Protein AF-A0A521GMJ2-F1 (afdb_monomer_lite)

Structure (mmCIF, N/CA/C/O backbone):
data_AF-A0A521GMJ2-F1
#
_entry.id   AF-A0A521GMJ2-F1
#
loop_
_atom_site.group_PDB
_atom_site.id
_atom_site.type_symbol
_atom_site.label_atom_id
_atom_site.label_alt_id
_atom_site.label_comp_id
_atom_site.label_asym_id
_atom_site.label_entity_id
_atom_site.label_seq_id
_atom_site.pdbx_PDB_ins_code
_atom_site.Cartn_x
_atom_site.Cartn_y
_atom_site.Cartn_z
_atom_site.occupancy
_atom_site.B_iso_or_equiv
_atom_site.auth_seq_id
_atom_site.auth_comp_id
_atom_site.auth_asym_id
_atom_site.auth_atom_id
_atom_site.pdbx_PDB_model_num
ATOM 1 N N . MET A 1 1 ? -30.890 10.051 53.754 1.00 34.47 1 MET A N 1
ATOM 2 C CA . MET A 1 1 ? -29.888 8.984 53.944 1.00 34.47 1 MET A CA 1
ATOM 3 C C . MET A 1 1 ? -29.858 8.169 52.664 1.00 34.47 1 MET A C 1
ATOM 5 O O . MET A 1 1 ? -30.825 7.472 52.395 1.00 34.47 1 MET A O 1
ATOM 9 N N . ASN A 1 2 ? -28.827 8.351 51.834 1.00 41.34 2 ASN A N 1
ATOM 10 C CA . ASN A 1 2 ? -28.623 7.535 50.637 1.00 41.34 2 ASN A CA 1
ATOM 11 C C . ASN A 1 2 ? -28.133 6.165 51.095 1.00 41.34 2 ASN A C 1
ATOM 13 O O . ASN A 1 2 ? -26.964 6.002 51.430 1.00 41.34 2 ASN A O 1
ATOM 17 N N . THR A 1 3 ? -29.034 5.195 51.165 1.00 43.91 3 THR A N 1
ATOM 18 C CA . THR A 1 3 ? -28.644 3.788 51.168 1.00 43.91 3 THR A CA 1
ATOM 19 C C . THR A 1 3 ? -28.136 3.483 49.762 1.00 43.91 3 THR A C 1
ATOM 21 O O . THR A 1 3 ? -28.937 3.208 48.870 1.00 43.91 3 THR A O 1
ATOM 24 N N . GLU A 1 4 ? -26.828 3.637 49.534 1.00 55.97 4 GLU A N 1
ATOM 25 C CA . GLU A 1 4 ? -26.181 3.103 48.332 1.00 55.97 4 GLU A CA 1
ATOM 26 C C . GLU A 1 4 ? -26.528 1.615 48.254 1.00 55.97 4 GLU A C 1
ATOM 28 O O . GLU A 1 4 ? -26.214 0.869 49.178 1.00 55.97 4 GLU A O 1
ATOM 33 N N . ASN A 1 5 ? -27.226 1.197 47.196 1.00 69.75 5 ASN A N 1
ATOM 34 C CA . ASN A 1 5 ? -27.486 -0.210 46.931 1.00 69.75 5 ASN A CA 1
ATOM 35 C C . ASN A 1 5 ? -26.149 -0.861 46.520 1.00 69.75 5 ASN A C 1
ATOM 37 O O . ASN A 1 5 ? -25.652 -0.549 45.432 1.00 69.75 5 ASN A O 1
ATOM 41 N N . PRO A 1 6 ? -25.537 -1.719 47.359 1.00 74.75 6 PRO A N 1
ATOM 42 C CA . PRO A 1 6 ? -24.214 -2.268 47.074 1.00 74.75 6 PRO A CA 1
ATOM 43 C C . PRO A 1 6 ? -24.215 -3.112 45.794 1.00 74.75 6 PRO A C 1
ATOM 45 O O . PRO A 1 6 ? -23.272 -3.035 45.014 1.00 74.75 6 PRO A O 1
ATOM 48 N N . GLU A 1 7 ? -25.323 -3.798 45.502 1.00 76.25 7 GLU A N 1
ATOM 49 C CA . GLU A 1 7 ? -25.488 -4.574 44.270 1.00 76.25 7 GLU A CA 1
ATOM 50 C C . GLU A 1 7 ? -25.476 -3.679 43.018 1.00 76.25 7 GLU A C 1
ATOM 52 O O . GLU A 1 7 ? -24.878 -4.019 41.998 1.00 76.25 7 GLU A O 1
ATOM 57 N N . ALA A 1 8 ? -26.091 -2.494 43.089 1.00 71.44 8 ALA A N 1
ATOM 58 C CA . ALA A 1 8 ? -26.080 -1.543 41.980 1.00 71.44 8 ALA A CA 1
ATOM 59 C C . ALA A 1 8 ? -24.683 -0.946 41.755 1.00 71.44 8 ALA A C 1
ATOM 61 O O . ALA A 1 8 ? -24.266 -0.755 40.612 1.00 71.44 8 ALA A O 1
ATOM 62 N N . LYS A 1 9 ? -23.942 -0.688 42.838 1.00 75.06 9 LYS A N 1
ATOM 63 C CA . LYS A 1 9 ? -22.562 -0.193 42.781 1.00 75.06 9 LYS A CA 1
ATOM 64 C C . LYS A 1 9 ? -21.631 -1.203 42.110 1.00 75.06 9 LYS A C 1
ATOM 66 O O . LYS A 1 9 ? -20.841 -0.817 41.250 1.00 75.06 9 LYS A O 1
ATOM 71 N N . ASP A 1 10 ? -21.777 -2.483 42.438 1.00 82.38 10 ASP A N 1
ATOM 72 C CA . ASP A 1 10 ? -21.008 -3.561 41.815 1.00 82.38 10 ASP A CA 1
ATOM 73 C C . ASP A 1 10 ? -21.330 -3.689 40.321 1.00 82.38 10 ASP A C 1
ATOM 75 O O . ASP A 1 10 ? -20.413 -3.697 39.500 1.00 82.38 10 ASP A O 1
ATOM 79 N N . LYS A 1 11 ? -22.615 -3.659 39.937 1.00 77.56 11 LYS A N 1
ATOM 80 C CA . LYS A 1 11 ? -23.034 -3.685 38.520 1.00 77.56 11 LYS A CA 1
ATOM 81 C C . LYS A 1 11 ? -22.478 -2.510 37.717 1.00 77.56 11 LYS A C 1
ATOM 83 O O . LYS A 1 11 ? -22.046 -2.691 36.580 1.00 77.56 11 LYS A O 1
ATOM 88 N N . ILE A 1 12 ? -22.459 -1.310 38.297 1.00 75.31 12 ILE A N 1
ATOM 89 C CA . ILE A 1 12 ? -21.904 -0.116 37.647 1.00 75.31 12 ILE A CA 1
ATOM 90 C C . ILE A 1 12 ? -20.387 -0.250 37.474 1.00 75.31 12 ILE A C 1
ATOM 92 O O . ILE A 1 12 ? -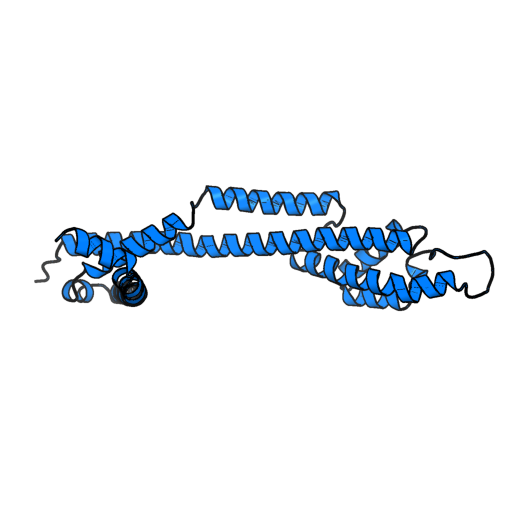19.874 0.035 36.393 1.00 75.31 12 ILE A O 1
ATOM 96 N N . ASN A 1 13 ? -19.671 -0.731 38.494 1.00 80.50 13 ASN A N 1
ATOM 97 C CA . ASN A 1 13 ? -18.232 -0.976 38.397 1.00 80.50 13 ASN A CA 1
ATOM 98 C C . ASN A 1 13 ? -17.909 -2.026 37.323 1.00 80.50 13 ASN A C 1
ATOM 100 O O . ASN A 1 13 ? -17.019 -1.801 36.501 1.00 80.50 13 ASN A O 1
ATOM 104 N N . SER A 1 14 ? -18.661 -3.129 37.276 1.00 82.31 14 SER A N 1
ATOM 105 C CA . SER A 1 14 ? -18.529 -4.145 36.227 1.00 82.31 14 SER A CA 1
ATOM 106 C C . SER A 1 14 ? -18.801 -3.567 34.838 1.00 82.31 14 SER A C 1
ATOM 108 O O . SER A 1 14 ? -18.044 -3.825 33.906 1.00 82.31 14 SER A O 1
ATOM 110 N N . LEU A 1 15 ? -19.829 -2.729 34.687 1.00 77.81 15 LEU A N 1
ATOM 111 C CA . LEU A 1 15 ? -20.156 -2.101 33.408 1.00 77.81 15 LEU A CA 1
ATOM 112 C C . LEU A 1 15 ? -19.059 -1.137 32.929 1.00 77.81 15 LEU A C 1
ATOM 114 O O . LEU A 1 15 ? -18.728 -1.133 31.744 1.00 77.81 15 LEU A O 1
ATOM 118 N N . LEU A 1 16 ? -18.459 -0.358 33.833 1.00 77.88 16 LEU A N 1
ATOM 119 C CA . LEU A 1 16 ? -17.326 0.514 33.505 1.00 7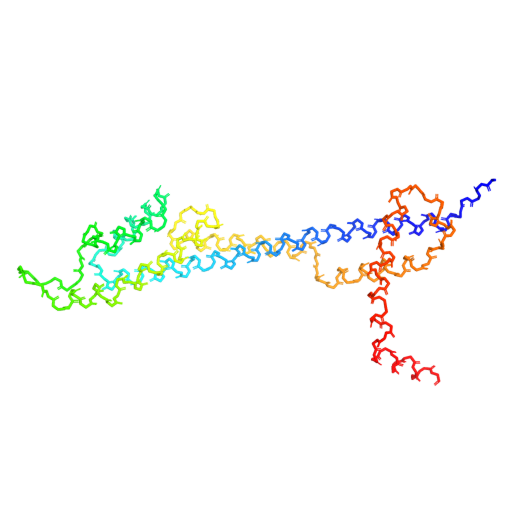7.88 16 LEU A CA 1
ATOM 120 C C . LEU A 1 16 ? -16.080 -0.290 33.101 1.00 77.88 16 LEU A C 1
ATOM 122 O O . LEU A 1 16 ? -15.400 0.088 32.149 1.00 77.88 16 LEU A O 1
ATOM 126 N N . GLN A 1 17 ? -15.803 -1.414 33.770 1.00 83.56 17 GLN A N 1
ATOM 127 C CA . GLN A 1 17 ? -14.692 -2.303 33.408 1.00 83.56 17 GLN A CA 1
ATOM 128 C C . GLN A 1 17 ? -14.883 -2.936 32.027 1.00 83.56 17 GLN A C 1
ATOM 130 O O . GLN A 1 17 ? -13.970 -2.890 31.204 1.00 83.56 17 GLN A O 1
ATOM 135 N N . LEU A 1 18 ? -16.071 -3.478 31.745 1.00 80.75 18 LEU A N 1
ATOM 136 C CA . LEU A 1 18 ? -16.390 -4.041 30.430 1.00 80.75 18 LEU A CA 1
ATOM 137 C C . LEU A 1 18 ? -16.316 -2.974 29.334 1.00 80.75 18 LEU A C 1
ATOM 139 O O . LEU A 1 18 ? -15.853 -3.244 28.227 1.00 80.75 18 LEU A O 1
ATOM 143 N N . PHE A 1 19 ? -16.748 -1.748 29.637 1.00 75.25 19 PHE A N 1
ATOM 144 C CA . PHE A 1 19 ? -16.645 -0.641 28.699 1.00 75.25 19 PHE A CA 1
ATOM 145 C C . PHE A 1 19 ? -15.190 -0.277 28.385 1.00 75.25 19 PHE A C 1
ATOM 147 O O . PHE A 1 19 ? -14.863 -0.135 27.209 1.00 75.25 19 PHE A O 1
ATOM 154 N N . ALA A 1 20 ? -14.318 -0.199 29.393 1.00 78.12 20 ALA A N 1
ATOM 155 C CA . ALA A 1 20 ? -12.888 0.033 29.185 1.00 78.12 20 ALA A CA 1
ATOM 156 C C . ALA A 1 20 ? -12.261 -1.064 28.303 1.00 78.12 20 ALA A C 1
ATOM 158 O O . ALA A 1 20 ? -11.621 -0.758 27.300 1.00 78.12 20 ALA A O 1
ATOM 159 N N . GLN A 1 21 ? -12.555 -2.339 28.588 1.00 79.62 21 GLN A N 1
ATOM 160 C CA . GLN A 1 21 ? -12.106 -3.468 27.760 1.00 79.62 21 GLN A CA 1
ATOM 161 C C . GLN A 1 21 ? -12.602 -3.365 26.309 1.00 79.62 21 GLN A C 1
ATOM 163 O O . GLN A 1 21 ? -11.878 -3.671 25.361 1.00 79.62 21 GLN A O 1
ATOM 168 N N . LEU A 1 22 ? -13.842 -2.912 26.109 1.00 78.31 22 LEU A N 1
ATOM 169 C CA . LEU A 1 22 ? -14.393 -2.710 24.776 1.00 78.31 22 LEU A CA 1
ATOM 170 C C . LEU A 1 22 ? -13.733 -1.534 24.038 1.00 78.31 22 LEU A C 1
ATOM 172 O O . LEU A 1 22 ? -13.549 -1.606 22.819 1.00 78.31 22 LEU A O 1
ATOM 176 N N . GLU A 1 23 ? -13.420 -0.436 24.728 1.00 77.44 23 GLU A N 1
ATOM 177 C CA . GLU A 1 23 ? -12.686 0.689 24.142 1.00 77.44 23 GLU A CA 1
ATOM 178 C C . GLU A 1 23 ? -11.282 0.275 23.709 1.00 77.44 23 GLU A C 1
ATOM 180 O O . GLU A 1 23 ? -10.891 0.596 22.582 1.00 77.44 23 GLU A O 1
ATOM 185 N N . ASP A 1 24 ? -10.588 -0.518 24.525 1.00 79.44 24 ASP A N 1
ATOM 186 C CA . ASP A 1 24 ? -9.288 -1.094 24.183 1.00 79.44 24 ASP A CA 1
ATOM 187 C C . ASP A 1 24 ? -9.385 -1.953 22.914 1.00 79.44 24 ASP A C 1
ATOM 189 O O . ASP A 1 24 ? -8.652 -1.723 21.948 1.00 79.44 24 ASP A O 1
ATOM 193 N N . LEU A 1 25 ? -10.374 -2.854 22.833 1.00 73.81 25 LEU A N 1
ATOM 194 C CA . LEU A 1 25 ? -10.619 -3.663 21.631 1.00 73.81 25 LEU A CA 1
ATOM 195 C C . LEU A 1 25 ? -10.995 -2.827 20.398 1.00 73.81 25 LEU A C 1
ATOM 197 O O . LEU A 1 25 ? -10.657 -3.190 19.269 1.00 73.81 25 LEU A O 1
ATOM 201 N N . ARG A 1 26 ? -11.703 -1.704 20.569 1.00 75.56 26 ARG A N 1
ATOM 202 C CA . ARG A 1 26 ? -12.043 -0.794 19.460 1.00 75.56 26 ARG A CA 1
ATOM 203 C C . ARG A 1 26 ? -10.838 -0.010 18.969 1.00 75.56 26 ARG A C 1
ATOM 205 O O . ARG A 1 26 ? -10.682 0.147 17.758 1.00 75.56 26 ARG A O 1
ATOM 212 N N . SER A 1 27 ? -10.029 0.507 19.888 1.00 76.75 27 SER A N 1
ATOM 213 C CA . SER A 1 27 ? -8.769 1.178 19.571 1.00 76.75 27 SER A CA 1
ATOM 214 C C . SER A 1 27 ? -7.865 0.229 18.790 1.00 76.75 27 SER A C 1
ATOM 216 O O . SER A 1 27 ? -7.393 0.551 17.701 1.00 76.75 27 SER A O 1
ATOM 218 N N . TYR A 1 28 ? -7.764 -1.002 19.277 1.00 77.31 28 TYR A N 1
ATOM 219 C CA . TYR A 1 28 ? -7.036 -2.077 18.636 1.00 77.31 28 TYR A CA 1
ATOM 220 C C . TYR A 1 28 ? -7.572 -2.436 17.236 1.00 77.31 28 TYR A C 1
ATOM 222 O O . TYR A 1 28 ? -6.796 -2.551 16.287 1.00 77.31 28 TYR A O 1
ATOM 230 N N . GLY A 1 29 ? -8.895 -2.525 17.056 1.00 77.56 29 GLY A N 1
ATOM 231 C CA . GLY A 1 29 ? -9.501 -2.749 15.739 1.00 77.56 29 GLY A CA 1
ATOM 232 C C . GLY A 1 29 ? -9.073 -1.706 14.697 1.00 77.56 29 GLY A C 1
ATOM 233 O O . GLY A 1 29 ? -8.746 -2.062 13.568 1.00 77.56 29 GLY A O 1
ATOM 234 N N . LYS A 1 30 ? -8.964 -0.429 15.090 1.00 81.50 30 LYS A N 1
ATOM 235 C CA . LYS A 1 30 ? -8.441 0.627 14.204 1.00 81.50 30 LYS A CA 1
ATOM 236 C C . LYS A 1 30 ? -6.971 0.409 13.845 1.00 81.50 30 LYS A C 1
ATOM 238 O O . LYS A 1 30 ? -6.575 0.677 12.709 1.00 81.50 30 LYS A O 1
ATOM 243 N N . THR A 1 31 ? -6.163 -0.068 14.790 1.00 82.81 31 THR A N 1
ATOM 244 C CA . THR A 1 31 ? -4.758 -0.420 14.542 1.00 82.81 31 THR A CA 1
ATOM 245 C C . THR A 1 31 ? -4.653 -1.547 13.518 1.00 82.81 31 THR A C 1
ATOM 247 O O . THR A 1 31 ? -3.893 -1.418 12.559 1.00 82.81 31 THR A O 1
ATOM 250 N N . LEU A 1 32 ? -5.458 -2.605 13.653 1.00 83.62 32 LEU A N 1
ATOM 251 C CA . LEU A 1 32 ? -5.515 -3.692 12.673 1.00 83.62 32 LEU A CA 1
ATOM 252 C C . LEU A 1 32 ? -5.929 -3.212 11.285 1.00 83.62 32 LEU A C 1
ATOM 254 O O . LEU A 1 32 ? -5.276 -3.556 10.301 1.00 83.62 32 LEU A O 1
ATOM 258 N N . ASP A 1 33 ? -6.980 -2.400 11.192 1.00 85.06 33 ASP A N 1
ATOM 259 C CA . ASP A 1 33 ? -7.441 -1.862 9.910 1.00 85.06 33 ASP A CA 1
ATOM 260 C C . ASP A 1 33 ? -6.356 -0.998 9.249 1.00 85.06 33 ASP A C 1
ATOM 262 O O . ASP A 1 33 ? -6.135 -1.076 8.038 1.00 85.06 33 ASP A O 1
ATOM 266 N N . THR A 1 34 ? -5.609 -0.236 10.053 1.00 86.88 34 THR A N 1
ATOM 267 C CA . THR A 1 34 ? -4.458 0.547 9.584 1.00 86.88 34 THR A CA 1
ATOM 268 C C . THR A 1 34 ? -3.337 -0.359 9.069 1.00 86.88 34 THR A C 1
ATOM 270 O O . THR A 1 34 ? -2.815 -0.125 7.980 1.00 86.88 34 THR A O 1
ATOM 273 N N . LEU A 1 35 ? -2.984 -1.419 9.806 1.00 86.44 35 LEU A N 1
ATOM 274 C CA . LEU A 1 35 ? -1.956 -2.382 9.395 1.00 86.44 35 LEU A CA 1
ATOM 275 C C . LEU A 1 35 ? -2.347 -3.137 8.120 1.00 86.44 35 LEU A C 1
ATOM 277 O O . LEU A 1 35 ? -1.507 -3.309 7.239 1.00 86.44 35 LEU A O 1
ATOM 281 N N . ARG A 1 36 ? -3.616 -3.537 7.984 1.00 88.00 36 ARG A N 1
ATOM 282 C CA . ARG A 1 36 ? -4.151 -4.177 6.770 1.00 88.00 36 ARG A CA 1
ATOM 283 C C . ARG A 1 36 ? -4.096 -3.236 5.574 1.00 88.00 36 ARG A C 1
ATOM 285 O O . ARG A 1 36 ? -3.579 -3.612 4.528 1.00 88.00 36 ARG A O 1
ATOM 292 N N . SER A 1 37 ? -4.530 -1.990 5.757 1.00 89.81 37 SER A N 1
ATOM 293 C CA . SER A 1 37 ? -4.425 -0.952 4.727 1.00 89.81 37 SER A CA 1
ATOM 294 C C . SER A 1 37 ? -2.968 -0.728 4.294 1.00 89.81 37 SER A C 1
ATOM 296 O O . SER A 1 37 ? -2.656 -0.710 3.102 1.00 89.81 37 SER A O 1
ATOM 298 N N . HIS A 1 38 ? -2.039 -0.644 5.252 1.00 89.25 38 HIS A N 1
ATOM 299 C CA . HIS A 1 38 ? -0.606 -0.541 4.968 1.00 89.25 38 HIS A CA 1
ATOM 300 C C . HIS A 1 38 ? -0.052 -1.767 4.235 1.00 89.25 38 HIS A C 1
ATOM 302 O O . HIS A 1 38 ? 0.766 -1.609 3.325 1.00 89.25 38 HIS A O 1
ATOM 308 N N . LEU A 1 39 ? -0.481 -2.977 4.602 1.00 91.06 39 LEU A N 1
ATOM 309 C CA . LEU A 1 39 ? -0.081 -4.213 3.932 1.00 91.06 39 LEU A CA 1
ATOM 310 C C . LEU A 1 39 ? -0.532 -4.215 2.468 1.00 91.06 39 LEU A C 1
ATOM 312 O O . LEU A 1 39 ? 0.277 -4.500 1.584 1.00 91.06 39 LEU A O 1
ATOM 316 N N . ASP A 1 40 ? -1.784 -3.844 2.205 1.00 91.75 40 ASP A N 1
ATOM 317 C CA . ASP A 1 40 ? -2.336 -3.783 0.851 1.00 91.75 40 ASP A CA 1
ATOM 318 C C . ASP A 1 40 ? -1.617 -2.741 -0.011 1.00 91.75 40 ASP A C 1
ATOM 320 O O . ASP A 1 40 ? -1.236 -3.029 -1.148 1.00 91.75 40 ASP A O 1
ATOM 324 N N . MET A 1 41 ? -1.353 -1.548 0.532 1.00 90.56 41 MET A N 1
ATOM 325 C CA . MET A 1 41 ? -0.586 -0.520 -0.180 1.00 90.56 41 MET A CA 1
ATOM 326 C C . MET A 1 41 ? 0.859 -0.954 -0.450 1.00 90.56 41 MET A C 1
ATOM 328 O O . MET A 1 41 ? 1.381 -0.702 -1.534 1.00 90.56 41 MET A O 1
ATOM 332 N N . THR A 1 42 ? 1.500 -1.643 0.498 1.00 91.06 42 THR A N 1
ATOM 333 C CA . THR A 1 42 ? 2.887 -2.110 0.336 1.00 91.06 42 THR A CA 1
ATOM 334 C C . THR A 1 42 ? 2.974 -3.225 -0.706 1.00 91.06 42 THR A C 1
ATOM 336 O O . THR A 1 42 ? 3.886 -3.221 -1.528 1.00 91.06 42 THR A O 1
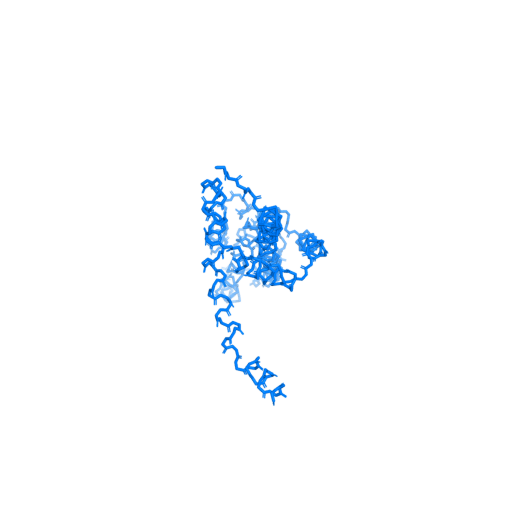ATOM 339 N N . ARG A 1 43 ? 1.996 -4.139 -0.742 1.00 93.38 43 ARG A N 1
ATOM 340 C CA . ARG A 1 43 ? 1.896 -5.172 -1.786 1.00 93.38 43 ARG A CA 1
ATOM 341 C C . ARG A 1 43 ? 1.684 -4.573 -3.168 1.00 93.38 43 ARG A C 1
ATOM 343 O O . ARG A 1 43 ? 2.346 -4.989 -4.112 1.00 93.38 43 ARG A O 1
ATOM 350 N N . ARG A 1 44 ? 0.815 -3.561 -3.285 1.00 92.31 44 ARG A N 1
ATOM 351 C CA . ARG A 1 44 ? 0.658 -2.812 -4.540 1.00 92.31 44 ARG A CA 1
ATOM 352 C C . ARG A 1 44 ? 1.977 -2.170 -4.956 1.00 92.31 44 ARG A C 1
ATOM 354 O O . ARG A 1 44 ? 2.385 -2.322 -6.101 1.00 92.31 44 ARG A O 1
ATOM 361 N N . ALA A 1 45 ? 2.670 -1.497 -4.037 1.00 93.56 45 ALA A N 1
ATOM 362 C CA . ALA A 1 45 ? 3.975 -0.909 -4.324 1.00 93.56 45 ALA A CA 1
ATOM 363 C C . ALA A 1 45 ? 4.970 -1.957 -4.855 1.00 93.56 45 ALA A C 1
ATOM 365 O O . ALA A 1 45 ? 5.610 -1.719 -5.877 1.00 93.56 45 ALA A O 1
ATOM 366 N N . GLU A 1 46 ? 5.055 -3.129 -4.216 1.00 94.25 46 GLU A N 1
ATOM 367 C CA . GLU A 1 46 ? 5.892 -4.244 -4.673 1.00 94.25 46 GLU A CA 1
ATOM 368 C C . GLU A 1 46 ? 5.528 -4.690 -6.096 1.00 94.25 46 GLU A C 1
ATOM 370 O O . GLU A 1 46 ? 6.389 -4.705 -6.978 1.00 94.25 46 GLU A O 1
ATOM 375 N N . GLU A 1 47 ? 4.255 -5.001 -6.339 1.00 95.19 47 GLU A N 1
ATOM 376 C CA . GLU A 1 47 ? 3.760 -5.475 -7.632 1.00 95.19 47 GLU A CA 1
ATOM 377 C C . GLU A 1 47 ? 4.069 -4.485 -8.761 1.00 95.19 47 GLU A C 1
ATOM 379 O O . GLU A 1 47 ? 4.660 -4.850 -9.781 1.00 95.19 47 GLU A O 1
ATOM 384 N N . TYR A 1 48 ? 3.728 -3.212 -8.565 1.00 96.81 48 TYR A N 1
ATOM 385 C CA . TYR A 1 48 ? 3.912 -2.182 -9.580 1.00 96.81 48 TYR A CA 1
ATOM 386 C C . TYR A 1 48 ? 5.381 -1.820 -9.797 1.00 96.81 48 TYR A C 1
ATOM 388 O O . TYR A 1 48 ? 5.790 -1.622 -10.940 1.00 96.81 48 TYR A O 1
ATOM 396 N N . ILE A 1 49 ? 6.211 -1.768 -8.752 1.00 96.19 49 ILE A N 1
ATOM 397 C CA . ILE A 1 49 ? 7.647 -1.493 -8.917 1.00 96.19 49 ILE A CA 1
ATOM 398 C C . ILE A 1 49 ? 8.328 -2.632 -9.686 1.00 96.19 49 ILE A C 1
ATOM 400 O O . ILE A 1 49 ? 9.137 -2.375 -10.584 1.00 96.19 49 ILE A O 1
ATOM 404 N N . LEU A 1 50 ? 7.983 -3.889 -9.393 1.00 93.94 50 LEU A N 1
ATOM 405 C CA . LEU A 1 50 ? 8.492 -5.037 -10.146 1.00 93.94 50 LEU A CA 1
ATOM 406 C C . LEU A 1 50 ? 7.956 -5.051 -11.584 1.00 93.94 50 LEU A C 1
ATOM 408 O O . LEU A 1 50 ? 8.725 -5.264 -12.524 1.00 93.94 50 LEU A O 1
ATOM 412 N N . GLY A 1 51 ? 6.674 -4.740 -11.778 1.00 96.06 51 GLY A N 1
ATOM 413 C CA . GLY A 1 51 ? 6.075 -4.581 -13.101 1.00 96.06 51 GLY A CA 1
ATOM 414 C C . GLY A 1 51 ? 6.737 -3.466 -13.916 1.00 96.06 51 GLY A C 1
ATOM 415 O O . GLY A 1 51 ? 6.972 -3.624 -15.113 1.00 96.06 51 GLY A O 1
ATOM 416 N N . PHE A 1 52 ? 7.111 -2.357 -13.279 1.00 97.81 52 PHE A N 1
ATOM 417 C CA . PHE A 1 52 ? 7.825 -1.265 -13.932 1.00 97.81 52 PHE A CA 1
ATOM 418 C C . PHE A 1 52 ? 9.216 -1.702 -14.396 1.00 97.81 52 PHE A C 1
ATOM 420 O O . PHE A 1 52 ? 9.559 -1.469 -15.554 1.00 97.81 52 PHE A O 1
ATOM 427 N N . ARG A 1 53 ? 9.981 -2.413 -13.555 1.00 95.62 53 ARG A N 1
ATOM 428 C CA . ARG A 1 53 ? 11.272 -3.005 -13.958 1.00 95.62 53 ARG A CA 1
ATOM 429 C C . ARG A 1 53 ? 11.124 -3.915 -15.175 1.00 95.62 53 ARG A C 1
ATOM 431 O O . ARG A 1 53 ? 11.907 -3.803 -16.115 1.00 95.62 53 ARG A O 1
ATOM 438 N N . GLN A 1 54 ? 10.096 -4.763 -15.184 1.00 95.44 54 GLN A N 1
ATOM 439 C CA . GLN A 1 54 ? 9.827 -5.651 -16.312 1.00 95.44 54 GLN A CA 1
ATOM 440 C C . GLN A 1 54 ? 9.532 -4.862 -17.594 1.00 95.44 54 GLN A C 1
ATOM 442 O O . GLN A 1 54 ? 10.106 -5.148 -18.639 1.00 95.44 54 GLN A O 1
ATOM 447 N N . ARG A 1 55 ? 8.704 -3.815 -17.517 1.00 95.62 55 ARG A N 1
ATOM 448 C CA . ARG A 1 55 ? 8.402 -2.963 -18.678 1.00 95.62 55 ARG A CA 1
ATOM 449 C C . ARG A 1 55 ? 9.625 -2.196 -19.174 1.00 95.62 55 ARG A C 1
ATOM 451 O O . ARG A 1 55 ? 9.794 -2.031 -20.378 1.00 95.62 55 ARG A O 1
ATOM 458 N N . LEU A 1 56 ? 10.497 -1.743 -18.273 1.00 95.88 56 LEU A N 1
ATOM 459 C CA . LEU A 1 56 ? 11.758 -1.113 -18.662 1.00 95.88 56 LEU A CA 1
ATOM 460 C C . LEU A 1 56 ? 12.676 -2.091 -19.394 1.00 95.88 56 LEU A C 1
ATOM 462 O O . LEU A 1 56 ? 13.355 -1.672 -20.329 1.00 95.88 56 LEU A O 1
ATOM 466 N N . ALA A 1 57 ? 12.664 -3.378 -19.030 1.00 93.31 57 ALA A N 1
ATOM 467 C CA . ALA A 1 57 ? 13.403 -4.410 -19.754 1.00 93.31 57 ALA A CA 1
ATOM 468 C C . ALA A 1 57 ? 12.947 -4.546 -21.212 1.00 93.31 57 ALA A C 1
ATOM 470 O O . ALA A 1 57 ? 13.769 -4.878 -22.061 1.00 93.31 57 ALA A O 1
ATOM 471 N N . ASP A 1 58 ? 11.697 -4.228 -21.541 1.00 90.38 58 ASP A N 1
ATOM 472 C CA . ASP A 1 58 ? 11.209 -4.233 -22.926 1.00 90.38 58 ASP A CA 1
ATOM 473 C C . ASP A 1 58 ? 11.575 -2.952 -23.694 1.00 90.38 58 ASP A C 1
ATOM 475 O O . ASP A 1 58 ? 11.652 -2.961 -24.923 1.00 90.38 58 ASP A O 1
ATOM 479 N N . ILE A 1 59 ? 11.833 -1.850 -22.983 1.00 91.94 59 ILE A N 1
ATOM 480 C CA . ILE A 1 59 ? 12.064 -0.523 -23.569 1.00 91.94 59 ILE A CA 1
ATOM 481 C C . ILE A 1 59 ? 13.555 -0.224 -23.728 1.00 91.94 59 ILE A C 1
ATOM 483 O O . ILE A 1 59 ? 13.961 0.285 -24.769 1.00 91.94 59 ILE A O 1
ATOM 487 N N . PHE A 1 60 ? 14.376 -0.525 -22.725 1.00 92.62 60 PHE A N 1
ATOM 488 C CA . PHE A 1 60 ? 15.765 -0.072 -22.634 1.00 92.62 60 PHE A CA 1
ATOM 489 C C . PHE A 1 60 ? 16.758 -1.229 -22.746 1.00 92.62 60 PHE A C 1
ATOM 491 O O . PHE A 1 60 ? 16.504 -2.335 -22.275 1.00 92.62 60 PHE A O 1
ATOM 498 N N . GLN A 1 61 ? 17.917 -0.972 -23.355 1.00 91.38 61 GLN A N 1
ATOM 499 C CA . GLN A 1 61 ? 19.035 -1.923 -23.377 1.00 91.38 61 GLN A CA 1
ATOM 500 C C . GLN A 1 61 ? 19.618 -2.143 -21.974 1.00 91.38 61 GLN A C 1
ATOM 502 O O . GLN A 1 61 ? 20.015 -3.256 -21.645 1.00 91.38 61 GLN A O 1
ATOM 507 N N . GLU A 1 62 ? 19.620 -1.098 -21.141 1.00 92.81 62 GLU A N 1
ATOM 508 C CA . GLU A 1 62 ? 20.126 -1.117 -19.764 1.00 92.81 62 GLU A CA 1
ATOM 509 C C . GLU A 1 62 ? 18.993 -0.770 -18.774 1.00 92.81 62 GLU A C 1
ATOM 511 O O . GLU A 1 62 ? 18.955 0.337 -18.228 1.00 92.81 62 GLU A O 1
ATOM 516 N N . PRO A 1 63 ? 18.030 -1.683 -18.550 1.00 94.50 63 PRO A N 1
ATOM 517 C CA . PRO A 1 63 ? 16.804 -1.372 -17.813 1.00 94.50 63 PRO A CA 1
ATOM 518 C C . PRO A 1 63 ? 17.043 -0.996 -16.351 1.00 94.50 63 PRO A C 1
ATOM 520 O O . PRO A 1 63 ? 16.344 -0.132 -15.825 1.00 94.50 63 PRO A O 1
ATOM 523 N N . ASP A 1 64 ? 18.056 -1.574 -15.704 1.00 94.62 64 ASP A N 1
ATOM 524 C CA . ASP A 1 64 ? 18.383 -1.236 -14.319 1.00 94.62 64 ASP A CA 1
ATOM 525 C C . ASP A 1 64 ? 18.880 0.204 -14.177 1.00 94.62 64 ASP A C 1
ATOM 527 O O . ASP A 1 64 ? 18.521 0.878 -13.215 1.00 94.62 64 ASP A O 1
ATOM 531 N N . LYS A 1 65 ? 19.641 0.728 -15.148 1.00 95.19 65 LYS A N 1
ATOM 532 C CA . LYS A 1 65 ? 20.072 2.135 -15.125 1.00 95.19 65 LYS A CA 1
ATOM 533 C C . LYS A 1 65 ? 18.884 3.079 -15.295 1.00 95.19 65 LYS A C 1
ATOM 535 O O . LYS A 1 65 ? 18.763 4.041 -14.536 1.00 95.19 65 LYS A O 1
ATOM 540 N N . ALA A 1 66 ? 17.985 2.768 -16.233 1.00 95.88 66 ALA A N 1
ATOM 541 C CA . ALA A 1 66 ? 16.753 3.527 -16.438 1.00 95.88 66 ALA A CA 1
ATOM 542 C C . ALA A 1 66 ? 15.885 3.533 -15.172 1.00 95.88 66 ALA A C 1
ATOM 544 O O . ALA A 1 66 ? 15.401 4.584 -14.748 1.00 95.88 66 ALA A O 1
ATOM 545 N N . PHE A 1 67 ? 15.752 2.371 -14.527 1.00 97.25 67 PHE A N 1
ATOM 546 C CA . PHE A 1 67 ? 15.023 2.229 -13.275 1.00 97.25 67 PHE A CA 1
ATOM 547 C C . PHE A 1 67 ? 15.645 3.075 -12.161 1.00 97.25 67 PHE A C 1
ATOM 549 O O . PHE A 1 67 ? 14.936 3.842 -11.519 1.00 97.25 67 PHE A O 1
ATOM 556 N N . GLN A 1 68 ? 16.959 2.970 -11.939 1.00 95.62 68 GLN A N 1
ATOM 557 C CA . GLN A 1 68 ? 17.646 3.706 -10.872 1.00 95.62 68 GLN A CA 1
ATOM 558 C C . GLN A 1 68 ? 17.545 5.220 -11.066 1.00 95.62 68 GLN A C 1
ATOM 560 O O . GLN A 1 68 ? 17.327 5.949 -10.100 1.00 95.62 68 GLN A O 1
ATOM 565 N N . LYS A 1 69 ? 17.644 5.700 -12.311 1.00 96.12 69 LYS A N 1
ATOM 566 C CA . LYS A 1 69 ? 17.467 7.122 -12.621 1.00 96.12 69 LYS A CA 1
ATOM 567 C C . LYS A 1 69 ? 16.033 7.596 -12.377 1.00 96.12 69 LYS A C 1
ATOM 569 O O . LYS A 1 69 ? 15.837 8.685 -11.848 1.00 96.12 69 LYS A O 1
ATOM 574 N N . PHE A 1 70 ? 15.035 6.790 -12.740 1.00 97.31 70 PHE A N 1
ATOM 575 C CA . PHE A 1 70 ? 13.643 7.110 -12.425 1.00 97.31 70 PHE A CA 1
ATOM 576 C C . PHE A 1 70 ? 13.419 7.144 -10.915 1.00 97.31 70 PHE A C 1
ATOM 578 O O . PHE A 1 70 ? 12.868 8.107 -10.394 1.00 97.31 70 PHE A O 1
ATOM 585 N N . ALA A 1 71 ? 13.875 6.108 -10.212 1.00 95.62 71 ALA A N 1
ATOM 586 C CA . ALA A 1 71 ? 13.689 5.970 -8.780 1.00 95.62 71 ALA A CA 1
ATOM 587 C C . ALA A 1 71 ? 14.350 7.119 -8.012 1.00 95.62 71 ALA A C 1
ATOM 589 O O . ALA A 1 71 ? 13.721 7.694 -7.129 1.00 95.62 71 ALA A O 1
ATOM 590 N N . SER A 1 72 ? 15.582 7.503 -8.363 1.00 94.19 72 SER A N 1
ATOM 591 C CA . SER A 1 72 ? 16.264 8.623 -7.708 1.00 94.19 72 SER A CA 1
ATOM 592 C C . SER A 1 72 ? 15.508 9.938 -7.892 1.00 94.19 72 SER A C 1
ATOM 594 O O . SER A 1 72 ? 15.296 10.655 -6.916 1.00 94.19 72 SER A O 1
ATOM 596 N N . LEU A 1 73 ? 15.028 10.210 -9.107 1.00 95.38 73 LEU A N 1
ATOM 597 C CA . LEU A 1 73 ? 14.265 11.414 -9.411 1.00 95.38 73 LEU A CA 1
ATOM 598 C C . LEU A 1 73 ? 12.891 11.419 -8.730 1.00 95.38 73 LEU A C 1
ATOM 600 O O . LEU A 1 73 ? 12.461 12.452 -8.224 1.00 95.38 73 LEU A O 1
ATOM 604 N N . ALA A 1 74 ? 12.221 10.266 -8.672 1.00 95.25 74 ALA A N 1
ATOM 605 C CA . ALA A 1 74 ? 10.938 10.118 -7.993 1.00 95.25 74 ALA A CA 1
ATOM 606 C C . ALA A 1 74 ? 11.070 10.380 -6.486 1.00 95.25 74 ALA A C 1
ATOM 608 O O . ALA A 1 74 ? 10.204 11.023 -5.895 1.00 95.25 74 ALA A O 1
ATOM 609 N N . MET A 1 75 ? 12.173 9.929 -5.880 1.00 91.00 75 MET A N 1
ATOM 610 C CA . MET A 1 75 ? 12.474 10.160 -4.464 1.00 91.00 75 MET A CA 1
ATOM 611 C C . MET A 1 75 ? 12.895 11.601 -4.168 1.00 91.00 75 MET A C 1
ATOM 613 O O . MET A 1 75 ? 12.638 12.080 -3.067 1.00 91.00 75 MET A O 1
ATOM 617 N N . SER A 1 76 ? 13.548 12.292 -5.108 1.00 92.44 76 SER A N 1
ATOM 618 C CA . SER A 1 76 ? 14.061 13.646 -4.870 1.00 92.44 76 SER A CA 1
ATOM 619 C C . SER A 1 76 ? 13.057 14.742 -5.229 1.00 92.44 76 SER A C 1
ATOM 621 O O . SER A 1 76 ? 12.912 15.711 -4.489 1.00 92.44 76 SER A O 1
ATOM 623 N N . ASN A 1 77 ? 12.368 14.594 -6.362 1.00 93.56 77 ASN A N 1
ATOM 624 C CA . ASN A 1 77 ? 11.556 15.650 -6.975 1.00 93.56 77 ASN A CA 1
ATOM 625 C C . ASN A 1 77 ? 10.065 15.289 -7.038 1.00 93.56 77 ASN A C 1
ATOM 627 O O . ASN A 1 77 ? 9.258 16.092 -7.502 1.00 93.56 77 ASN A O 1
ATOM 631 N N . GLY A 1 78 ? 9.697 14.090 -6.586 1.00 94.00 78 GLY A N 1
ATOM 632 C CA . GLY A 1 78 ? 8.343 13.565 -6.671 1.00 94.00 78 GLY A CA 1
ATOM 633 C C . GLY A 1 78 ? 8.104 12.712 -7.917 1.00 94.00 78 GLY A C 1
ATOM 634 O O . GLY A 1 78 ? 8.762 12.838 -8.953 1.00 94.00 78 GLY A O 1
ATOM 635 N N . VAL A 1 79 ? 7.125 11.818 -7.793 1.00 95.94 79 VAL A N 1
ATOM 636 C CA . VAL A 1 79 ? 6.811 10.787 -8.790 1.00 95.94 79 VAL A CA 1
ATOM 637 C C . VAL A 1 79 ? 6.333 11.398 -10.109 1.00 95.94 79 VAL A C 1
ATOM 639 O O . VAL A 1 79 ? 6.776 10.971 -11.174 1.00 95.94 79 VAL A O 1
ATOM 642 N N . ASP A 1 80 ? 5.503 12.439 -10.046 1.00 95.81 80 ASP A N 1
ATOM 643 C CA . ASP A 1 80 ? 4.969 13.111 -11.235 1.00 95.81 80 ASP A CA 1
ATOM 644 C C . ASP A 1 80 ? 6.070 13.808 -12.040 1.00 95.81 80 ASP A C 1
ATOM 646 O O . ASP A 1 80 ? 6.127 13.679 -13.262 1.00 95.81 80 ASP A O 1
ATOM 650 N N . ALA A 1 81 ? 7.010 14.469 -11.357 1.00 95.38 81 ALA A N 1
ATOM 651 C CA . ALA A 1 81 ? 8.159 15.089 -12.008 1.00 95.38 81 ALA A CA 1
ATOM 652 C C . ALA A 1 81 ? 9.051 14.034 -12.680 1.00 95.38 81 ALA A C 1
ATOM 654 O O . ALA A 1 81 ? 9.544 14.248 -13.790 1.00 95.38 81 ALA A O 1
ATOM 655 N N . ALA A 1 82 ? 9.255 12.875 -12.047 1.00 96.62 82 ALA A N 1
ATOM 656 C CA . ALA A 1 82 ? 10.011 11.783 -12.654 1.00 96.62 82 ALA A CA 1
ATOM 657 C C . ALA A 1 82 ? 9.316 11.207 -13.898 1.00 96.62 82 ALA A C 1
ATOM 659 O O . ALA A 1 82 ? 9.955 11.011 -14.935 1.00 96.62 82 ALA A O 1
ATOM 660 N N . ALA A 1 83 ? 7.999 11.008 -13.819 1.00 97.19 83 ALA A N 1
ATOM 661 C CA . ALA A 1 83 ? 7.162 10.559 -14.926 1.00 97.19 83 ALA A CA 1
ATOM 662 C C . ALA A 1 83 ? 7.173 11.533 -16.110 1.00 97.19 83 ALA A C 1
ATOM 664 O O . ALA A 1 83 ? 7.335 11.114 -17.261 1.00 97.19 83 ALA A O 1
ATOM 665 N N . GLU A 1 84 ? 7.052 12.831 -15.837 1.00 96.62 84 GLU A N 1
ATOM 666 C CA . GLU A 1 84 ? 7.110 13.876 -16.853 1.00 96.62 84 GLU A CA 1
ATOM 667 C C . GLU A 1 84 ? 8.477 13.898 -17.547 1.00 96.62 84 GLU A C 1
ATOM 669 O O . GLU A 1 84 ? 8.544 13.904 -18.778 1.00 96.62 84 GLU A O 1
ATOM 674 N N . ASN A 1 85 ? 9.569 13.830 -16.779 1.00 96.19 85 ASN A N 1
ATOM 675 C CA . ASN A 1 85 ? 10.922 13.809 -17.336 1.00 96.19 85 ASN A CA 1
ATOM 676 C C . ASN A 1 85 ? 11.170 12.574 -18.213 1.00 96.19 85 ASN A C 1
ATOM 678 O O . ASN A 1 85 ? 11.703 12.710 -19.311 1.00 96.19 85 ASN A O 1
ATOM 682 N N . MET A 1 86 ? 10.757 11.380 -17.772 1.00 96.31 86 MET A N 1
ATOM 683 C CA . MET A 1 86 ? 10.890 10.157 -18.577 1.00 96.31 86 MET A CA 1
ATOM 684 C C . MET A 1 86 ? 10.039 10.195 -19.850 1.00 96.31 86 MET A C 1
ATOM 686 O O . MET A 1 86 ? 10.452 9.663 -20.876 1.00 96.31 86 MET A O 1
ATOM 690 N N . SER A 1 87 ? 8.871 10.835 -19.806 1.00 94.25 87 SER A N 1
ATOM 691 C CA . SER A 1 87 ? 7.997 10.953 -20.977 1.00 94.25 87 SER A CA 1
ATOM 692 C C . SER A 1 87 ? 8.529 11.956 -22.005 1.00 94.25 87 SER A C 1
ATOM 694 O O . SER A 1 87 ? 8.382 11.732 -23.205 1.00 94.25 87 SER A O 1
ATOM 696 N N . LYS A 1 88 ? 9.137 13.060 -21.547 1.00 93.75 88 LYS A N 1
ATOM 697 C CA . LYS A 1 88 ? 9.684 14.117 -22.414 1.00 93.75 88 LYS A CA 1
ATOM 698 C C . LYS A 1 88 ? 11.015 13.736 -23.051 1.00 93.75 88 LYS A C 1
ATOM 700 O O . LYS A 1 88 ? 11.201 13.982 -24.238 1.00 93.75 88 LYS A O 1
ATOM 705 N N . ASP A 1 89 ? 11.921 13.162 -22.266 1.00 92.38 89 ASP A N 1
ATOM 706 C CA . ASP A 1 89 ? 13.262 12.786 -22.713 1.00 92.38 89 ASP A CA 1
ATOM 707 C C . ASP A 1 89 ? 13.615 11.365 -22.240 1.00 92.38 89 ASP A C 1
ATOM 709 O O . ASP A 1 89 ? 14.360 11.173 -21.272 1.00 92.38 89 ASP A O 1
ATOM 713 N N . PRO A 1 90 ? 13.051 10.332 -22.891 1.00 90.94 90 PRO A N 1
ATOM 714 C CA . PRO A 1 90 ? 13.311 8.946 -22.522 1.00 90.94 90 PRO A CA 1
ATOM 715 C C . PRO A 1 90 ? 14.757 8.521 -22.804 1.00 90.94 90 PRO A C 1
ATOM 717 O O . PRO A 1 90 ? 15.266 7.647 -22.107 1.00 90.94 90 PRO A O 1
ATOM 720 N N . ASP A 1 91 ? 15.451 9.145 -23.762 1.00 89.25 91 ASP A N 1
ATOM 721 C CA . ASP A 1 91 ? 16.848 8.810 -24.074 1.00 89.25 91 ASP A CA 1
ATOM 722 C C . ASP A 1 91 ? 17.792 9.180 -22.924 1.00 89.25 91 ASP A C 1
ATOM 724 O O . ASP A 1 91 ? 18.802 8.508 -22.703 1.00 89.25 91 ASP A O 1
ATOM 728 N N . ALA A 1 92 ? 17.432 10.181 -22.113 1.00 91.12 92 ALA A N 1
ATOM 729 C CA . ALA A 1 92 ? 18.167 10.495 -20.896 1.00 91.12 92 ALA A CA 1
ATOM 730 C C . ALA A 1 92 ? 18.199 9.322 -19.898 1.00 91.12 92 ALA A C 1
ATOM 732 O O . ALA A 1 92 ? 19.064 9.303 -19.019 1.00 91.12 92 ALA A O 1
ATOM 733 N N . TYR A 1 93 ? 17.277 8.361 -19.987 1.00 92.62 93 TYR A N 1
ATOM 734 C CA . TYR A 1 93 ? 17.206 7.198 -19.095 1.00 92.62 93 TYR A CA 1
ATOM 735 C C . TYR A 1 93 ? 18.001 5.996 -19.606 1.00 92.62 93 TYR A C 1
ATOM 737 O O . TYR A 1 93 ? 18.238 5.059 -18.845 1.00 92.62 93 TYR A O 1
ATOM 745 N N . GLY A 1 94 ? 18.478 6.044 -20.848 1.00 89.75 94 GLY A N 1
ATOM 746 C CA . GLY A 1 94 ? 19.331 5.024 -21.438 1.00 89.75 94 GLY A CA 1
ATOM 747 C C . GLY A 1 94 ? 18.995 4.770 -22.901 1.00 89.75 94 GLY A C 1
ATOM 748 O O . GLY A 1 94 ? 18.053 5.323 -23.465 1.00 89.75 94 GLY A O 1
ATOM 749 N N . THR A 1 95 ? 19.759 3.873 -23.518 1.00 89.12 95 THR A N 1
ATOM 750 C CA . THR A 1 95 ? 19.548 3.511 -24.922 1.00 89.12 95 THR A CA 1
ATOM 751 C C . THR A 1 95 ? 18.266 2.699 -25.075 1.00 89.12 95 THR A C 1
ATOM 753 O O . THR A 1 95 ? 18.151 1.592 -24.544 1.00 89.12 95 THR A O 1
ATOM 756 N N . ILE A 1 96 ? 17.304 3.231 -25.828 1.00 88.44 96 ILE A N 1
ATOM 757 C CA . ILE A 1 96 ? 16.047 2.547 -26.150 1.00 88.44 96 ILE A CA 1
ATOM 758 C C . ILE A 1 96 ? 16.326 1.403 -27.138 1.00 88.44 96 ILE A C 1
ATOM 760 O O . ILE A 1 96 ? 17.076 1.555 -28.105 1.00 88.44 96 ILE A O 1
ATOM 764 N N . LYS A 1 97 ? 15.715 0.237 -26.914 1.00 84.62 97 LYS A N 1
ATOM 765 C CA . LYS A 1 97 ? 15.776 -0.910 -27.827 1.00 84.62 97 LYS A CA 1
ATOM 766 C C . LYS A 1 97 ? 15.213 -0.542 -29.207 1.00 84.62 97 LYS A C 1
ATOM 768 O O . LYS A 1 97 ? 14.380 0.346 -29.352 1.00 84.62 97 LYS A O 1
ATOM 773 N N . GLY A 1 98 ? 15.683 -1.228 -30.248 1.00 71.88 98 GLY A N 1
ATOM 774 C CA . GLY A 1 98 ? 15.303 -0.914 -31.632 1.00 71.88 98 GLY A CA 1
ATOM 775 C C . GLY A 1 98 ? 16.145 0.188 -32.286 1.00 71.88 98 GLY A C 1
ATOM 776 O O . GLY A 1 98 ? 15.782 0.689 -33.348 1.00 71.88 98 GLY A O 1
ATOM 777 N N . TRP A 1 99 ? 17.286 0.552 -31.696 1.00 61.94 99 TRP A N 1
ATOM 778 C CA . TRP A 1 99 ? 18.355 1.240 -32.419 1.00 61.94 99 TRP A CA 1
ATOM 779 C C . TRP A 1 99 ? 19.031 0.278 -33.407 1.00 61.94 99 TRP A C 1
ATOM 781 O O . TRP A 1 99 ? 19.611 -0.729 -33.009 1.00 61.94 99 TRP A O 1
ATOM 791 N N . SER A 1 100 ? 18.976 0.608 -34.696 1.00 51.47 100 SER A N 1
ATOM 792 C CA . SER A 1 100 ? 19.933 0.142 -35.705 1.00 51.47 100 SER A CA 1
ATOM 793 C C . SER A 1 100 ? 20.885 1.302 -35.983 1.00 51.47 100 SER A C 1
ATOM 795 O O . SER A 1 100 ? 20.406 2.421 -36.149 1.00 51.47 100 SER A O 1
ATOM 797 N N . PHE A 1 101 ? 22.198 1.060 -36.012 1.00 45.53 101 PHE A N 1
ATOM 798 C CA . PHE A 1 101 ? 23.230 2.058 -36.325 1.00 45.53 101 PHE A CA 1
ATOM 799 C C . PHE A 1 101 ? 22.850 2.892 -37.568 1.00 45.53 101 PHE A C 1
ATOM 801 O O . PHE A 1 101 ? 22.975 2.418 -38.694 1.00 45.53 101 PHE A O 1
ATOM 808 N N . GLY A 1 102 ? 22.354 4.120 -37.374 1.00 50.91 102 GLY A N 1
ATOM 809 C CA . GLY A 1 102 ? 21.997 5.029 -38.465 1.00 50.91 102 GLY A CA 1
ATOM 810 C C . GLY A 1 102 ? 21.050 6.169 -38.047 1.00 50.91 102 GLY A C 1
ATOM 811 O O . GLY A 1 102 ? 20.267 6.004 -37.115 1.00 50.91 102 GLY A O 1
ATOM 812 N N . PRO A 1 103 ? 21.088 7.328 -38.734 1.00 49.22 103 PRO A N 1
ATOM 813 C CA . PRO A 1 103 ? 20.398 8.565 -38.338 1.00 49.22 103 PRO A CA 1
ATOM 814 C C . PRO A 1 103 ? 18.886 8.597 -38.650 1.00 49.22 103 PRO A C 1
ATOM 816 O O . PRO A 1 103 ? 18.279 9.665 -38.641 1.00 49.22 103 PRO A O 1
ATOM 819 N N . LEU A 1 104 ? 18.255 7.458 -38.952 1.00 50.53 104 LEU A N 1
ATOM 820 C CA . LEU A 1 104 ? 16.848 7.405 -39.356 1.00 50.53 104 LEU A CA 1
ATOM 821 C C . LEU A 1 104 ? 15.962 6.888 -38.219 1.00 50.53 104 LEU A C 1
ATOM 823 O O . LEU A 1 104 ? 16.237 5.852 -37.616 1.00 50.53 104 LEU A O 1
ATOM 827 N N . ASN A 1 105 ? 14.867 7.610 -37.965 1.00 56.16 105 ASN A N 1
ATOM 828 C CA . ASN A 1 105 ? 13.777 7.218 -37.073 1.00 56.16 105 ASN A CA 1
ATOM 829 C C . ASN A 1 105 ? 13.297 5.792 -37.393 1.00 56.16 105 ASN A C 1
ATOM 831 O O . ASN A 1 105 ? 12.522 5.585 -38.325 1.00 56.16 105 ASN A O 1
ATOM 835 N N . ASN A 1 106 ? 13.747 4.810 -36.611 1.00 65.12 106 ASN A N 1
ATOM 836 C CA . ASN A 1 106 ? 13.324 3.423 -36.761 1.00 65.12 106 ASN A CA 1
ATOM 837 C C . ASN A 1 106 ? 11.851 3.281 -36.311 1.00 65.12 106 ASN A C 1
ATOM 839 O O . ASN A 1 106 ? 11.533 3.632 -35.165 1.00 65.12 106 ASN A O 1
ATOM 843 N N . PRO A 1 107 ? 10.944 2.748 -37.154 1.00 68.00 107 PRO A N 1
ATOM 844 C CA . PRO A 1 107 ? 9.555 2.472 -36.782 1.00 68.00 107 PRO A CA 1
ATOM 845 C C . PRO A 1 107 ? 9.414 1.652 -35.492 1.00 68.00 107 PRO A C 1
ATOM 847 O O . PRO A 1 107 ? 8.496 1.903 -34.715 1.00 68.00 107 PRO A O 1
ATOM 850 N N . ALA A 1 108 ? 10.352 0.738 -35.211 1.00 70.56 108 ALA A N 1
ATOM 851 C CA . ALA A 1 108 ? 10.370 -0.053 -33.980 1.00 70.56 108 ALA A CA 1
ATOM 852 C C . ALA A 1 108 ? 10.563 0.822 -32.729 1.00 70.56 108 ALA A C 1
ATOM 854 O O . ALA A 1 108 ? 9.831 0.676 -31.751 1.00 70.56 108 ALA A O 1
ATOM 855 N N . ARG A 1 109 ? 11.484 1.794 -32.781 1.00 76.19 109 ARG A N 1
ATOM 856 C CA . ARG A 1 109 ? 11.690 2.772 -31.701 1.00 76.19 109 ARG A CA 1
ATOM 857 C C . ARG A 1 109 ? 10.453 3.648 -31.509 1.00 76.19 109 ARG A C 1
ATOM 859 O O . ARG A 1 109 ? 10.023 3.865 -30.380 1.00 76.19 109 ARG A O 1
ATOM 866 N N . SER A 1 110 ? 9.851 4.116 -32.606 1.00 76.81 110 SER A N 1
ATOM 867 C CA . SER A 1 110 ? 8.608 4.899 -32.547 1.00 76.81 110 SER A CA 1
ATOM 868 C C . SER A 1 110 ? 7.456 4.099 -31.925 1.00 76.81 110 SER A C 1
ATOM 870 O O . SER A 1 110 ? 6.702 4.641 -31.119 1.00 76.81 110 SER A O 1
ATOM 872 N N . GLY A 1 111 ? 7.353 2.804 -32.239 1.00 80.00 111 GLY A N 1
ATOM 873 C CA . GLY A 1 111 ? 6.378 1.891 -31.642 1.00 80.00 111 GLY A CA 1
ATOM 874 C C . GLY A 1 111 ? 6.579 1.712 -30.137 1.00 80.00 111 GLY A C 1
ATOM 875 O O . GLY A 1 111 ? 5.628 1.872 -29.378 1.00 80.00 111 GLY A O 1
ATOM 876 N N . ILE A 1 112 ? 7.815 1.475 -29.688 1.00 83.50 112 ILE A N 1
ATOM 877 C CA . ILE A 1 112 ? 8.148 1.348 -28.258 1.00 83.50 112 ILE A CA 1
ATOM 878 C C . ILE A 1 112 ? 7.781 2.626 -27.490 1.00 83.50 112 ILE A C 1
ATOM 880 O O . ILE A 1 112 ? 7.136 2.556 -26.442 1.00 83.50 112 ILE A O 1
ATOM 884 N N . LEU A 1 113 ? 8.136 3.795 -28.028 1.00 85.31 113 LEU A N 1
ATOM 885 C CA . LEU A 1 113 ? 7.841 5.087 -27.403 1.00 85.31 113 LEU A CA 1
ATOM 886 C C . LEU A 1 113 ? 6.340 5.382 -27.317 1.00 85.31 113 LEU A C 1
ATOM 888 O O . LEU A 1 113 ? 5.892 5.972 -26.340 1.00 85.31 113 LEU A O 1
ATOM 892 N N . LYS A 1 114 ? 5.555 4.980 -28.321 1.00 86.06 114 LYS A N 1
ATOM 893 C CA . LYS A 1 114 ? 4.110 5.254 -28.360 1.00 86.06 114 LYS A CA 1
ATOM 894 C C . LYS A 1 114 ? 3.272 4.229 -27.602 1.00 86.06 114 LYS A C 1
ATOM 896 O O . LYS A 1 114 ? 2.215 4.587 -27.094 1.00 86.06 114 LYS A O 1
ATOM 901 N N . LEU A 1 115 ? 3.708 2.972 -27.552 1.00 86.62 115 LEU A N 1
ATOM 902 C CA . LEU A 1 115 ? 2.895 1.864 -27.041 1.00 86.62 115 LEU A CA 1
ATOM 903 C C . LEU A 1 115 ? 3.368 1.366 -25.673 1.00 86.62 115 LEU A C 1
ATOM 905 O O . LEU A 1 115 ? 2.542 1.079 -24.809 1.00 86.62 115 LEU A O 1
ATOM 909 N N . SER A 1 116 ? 4.681 1.284 -25.452 1.00 90.00 116 SER A N 1
ATOM 910 C CA . SER A 1 116 ? 5.245 0.652 -24.252 1.00 90.00 116 SER A CA 1
ATOM 911 C C . SER A 1 116 ? 5.588 1.666 -23.165 1.00 90.00 116 SER A C 1
ATOM 913 O O . SER A 1 116 ? 5.266 1.445 -21.995 1.00 90.00 116 SER A O 1
ATOM 915 N N . LEU A 1 117 ? 6.204 2.794 -23.540 1.00 92.81 117 LEU A N 1
ATOM 916 C CA . LEU A 1 117 ? 6.646 3.815 -22.587 1.00 92.81 117 LEU A CA 1
ATOM 917 C C . LEU A 1 117 ? 5.498 4.401 -21.743 1.00 92.81 117 LEU A C 1
ATOM 919 O O . LEU A 1 117 ? 5.654 4.434 -20.522 1.00 92.81 117 LEU A O 1
ATOM 923 N N . PRO A 1 118 ? 4.326 4.773 -22.300 1.00 95.00 118 PRO A N 1
ATOM 924 C CA . PRO A 1 118 ? 3.231 5.311 -21.489 1.00 95.00 118 PRO A CA 1
ATOM 925 C C . PRO A 1 118 ? 2.734 4.309 -20.438 1.00 95.00 118 PRO A C 1
ATOM 927 O O . PRO A 1 118 ? 2.448 4.677 -19.299 1.00 95.00 118 PRO A O 1
ATOM 930 N N . GLY A 1 119 ? 2.690 3.019 -20.793 1.00 95.25 119 GLY A N 1
ATOM 931 C CA . GLY A 1 119 ? 2.335 1.949 -19.863 1.00 95.25 119 GLY A CA 1
ATOM 932 C C . GLY A 1 119 ? 3.369 1.769 -18.750 1.00 95.25 119 GLY A C 1
ATOM 933 O O . GLY A 1 119 ? 2.995 1.568 -17.594 1.00 95.25 119 GLY A O 1
ATOM 934 N N . ALA A 1 120 ? 4.662 1.877 -19.073 1.00 96.62 120 ALA A N 1
ATOM 935 C CA . ALA A 1 120 ? 5.739 1.840 -18.086 1.00 96.62 120 ALA A CA 1
ATOM 936 C C . ALA A 1 120 ? 5.655 3.019 -17.112 1.00 96.62 120 ALA A C 1
ATOM 938 O O . ALA A 1 120 ? 5.655 2.798 -15.905 1.00 96.62 120 ALA A O 1
ATOM 939 N N . VAL A 1 121 ? 5.492 4.240 -17.626 1.00 97.06 121 VAL A N 1
ATOM 940 C CA . VAL A 1 121 ? 5.377 5.457 -16.810 1.00 97.06 121 VAL A CA 1
ATOM 941 C C . VAL A 1 121 ? 4.170 5.383 -15.877 1.00 97.06 121 VAL A C 1
ATOM 943 O O . VAL A 1 121 ? 4.307 5.641 -14.686 1.00 97.06 121 VAL A O 1
ATOM 946 N N . ARG A 1 122 ? 3.005 4.944 -16.368 1.00 97.12 122 ARG A N 1
ATOM 947 C CA . ARG A 1 122 ? 1.822 4.747 -15.517 1.00 97.12 122 ARG A CA 1
ATOM 948 C C . ARG A 1 122 ? 2.073 3.736 -14.395 1.00 97.12 122 ARG A C 1
ATOM 950 O O . ARG A 1 122 ? 1.739 3.998 -13.245 1.00 97.12 122 ARG A O 1
ATOM 957 N N . THR A 1 123 ? 2.692 2.604 -14.729 1.00 96.94 123 THR A N 1
ATOM 958 C CA . THR A 1 123 ? 3.046 1.559 -13.751 1.00 96.94 123 THR A CA 1
ATOM 959 C C . THR A 1 123 ? 4.005 2.116 -12.691 1.00 96.94 123 THR A C 1
ATOM 961 O O . THR A 1 123 ? 3.854 1.834 -11.505 1.00 96.94 123 THR A O 1
ATOM 964 N N . ALA A 1 124 ? 4.957 2.958 -13.102 1.00 96.94 124 ALA A N 1
ATOM 965 C CA . ALA A 1 124 ? 5.877 3.633 -12.197 1.00 96.94 124 ALA A CA 1
ATOM 966 C C . ALA A 1 124 ? 5.154 4.610 -11.260 1.00 96.94 124 ALA A C 1
ATOM 968 O O . ALA A 1 124 ? 5.429 4.609 -10.063 1.00 96.94 124 ALA A O 1
ATOM 969 N N . ILE A 1 125 ? 4.205 5.400 -11.778 1.00 97.31 125 ILE A N 1
ATOM 970 C CA . ILE A 1 125 ? 3.406 6.327 -10.966 1.00 97.31 125 ILE A CA 1
ATOM 971 C C . ILE A 1 125 ? 2.648 5.568 -9.876 1.00 97.31 125 ILE A C 1
ATOM 973 O O . ILE A 1 125 ? 2.738 5.934 -8.704 1.00 97.31 125 ILE A O 1
ATOM 977 N N . GLU A 1 126 ? 1.950 4.493 -10.248 1.00 96.31 126 GLU A N 1
ATOM 978 C CA . GLU A 1 126 ? 1.162 3.680 -9.316 1.00 96.31 126 GLU A CA 1
ATOM 979 C C . GLU A 1 126 ? 2.069 3.044 -8.241 1.00 96.31 126 GLU A C 1
ATOM 981 O O . GLU A 1 126 ? 1.789 3.156 -7.044 1.00 96.31 126 GLU A O 1
ATOM 986 N N . GLY A 1 127 ? 3.210 2.472 -8.638 1.00 95.56 127 GLY A N 1
ATOM 987 C CA . GLY A 1 127 ? 4.140 1.818 -7.714 1.00 95.56 127 GLY A CA 1
ATOM 988 C C . GLY A 1 127 ? 4.869 2.769 -6.770 1.00 95.56 127 GLY A C 1
ATOM 989 O O . GLY A 1 127 ? 4.875 2.553 -5.557 1.00 95.56 127 GLY A O 1
ATOM 990 N N . PHE A 1 128 ? 5.465 3.842 -7.295 1.00 95.94 128 PHE A N 1
ATOM 991 C CA . PHE A 1 128 ? 6.234 4.777 -6.474 1.00 95.94 128 PHE A CA 1
ATOM 992 C C . PHE A 1 128 ? 5.339 5.659 -5.599 1.00 95.94 128 PHE A C 1
ATOM 994 O O . PHE A 1 128 ? 5.730 5.967 -4.476 1.00 95.94 128 PHE A O 1
ATOM 1001 N N . THR A 1 129 ? 4.122 5.998 -6.036 1.00 95.12 129 THR A N 1
ATOM 1002 C CA . THR A 1 129 ? 3.154 6.698 -5.172 1.00 95.12 129 THR A CA 1
ATOM 1003 C C . THR A 1 129 ? 2.769 5.833 -3.973 1.00 95.12 129 THR A C 1
ATOM 1005 O O . THR A 1 129 ? 2.858 6.294 -2.834 1.00 95.12 129 THR A O 1
ATOM 1008 N N . ALA A 1 130 ? 2.420 4.561 -4.201 1.00 93.19 130 ALA A N 1
ATOM 1009 C CA . ALA A 1 130 ? 2.100 3.626 -3.121 1.00 93.19 130 ALA A CA 1
ATOM 1010 C C . ALA A 1 130 ? 3.301 3.395 -2.183 1.00 93.19 130 ALA A C 1
ATOM 1012 O O . ALA A 1 130 ? 3.158 3.342 -0.958 1.00 93.19 130 ALA A O 1
ATOM 1013 N N . HIS A 1 131 ? 4.513 3.317 -2.737 1.00 93.25 131 HIS A N 1
ATOM 1014 C CA . HIS A 1 131 ? 5.735 3.188 -1.942 1.00 93.25 131 HIS A CA 1
ATOM 1015 C C . HIS A 1 131 ? 5.964 4.402 -1.035 1.00 93.25 131 HIS A C 1
ATOM 1017 O O . HIS A 1 131 ? 6.244 4.238 0.151 1.00 93.25 131 HIS A O 1
ATOM 1023 N N . MET A 1 132 ? 5.778 5.617 -1.554 1.00 91.12 132 MET A N 1
ATOM 1024 C CA . MET A 1 132 ? 5.910 6.850 -0.769 1.00 91.12 132 MET A CA 1
ATOM 1025 C C . MET A 1 132 ? 4.834 6.965 0.316 1.00 91.12 132 MET A C 1
ATOM 1027 O O . MET A 1 132 ? 5.149 7.315 1.451 1.00 91.12 132 MET A O 1
ATOM 1031 N N . GLN A 1 133 ? 3.586 6.593 0.015 1.00 89.75 133 GLN A N 1
ATOM 1032 C CA . GLN A 1 133 ? 2.486 6.582 0.990 1.00 89.75 133 GLN A CA 1
ATOM 1033 C C . GLN A 1 133 ? 2.711 5.592 2.140 1.00 89.75 133 GLN A C 1
ATOM 1035 O O . GLN A 1 133 ? 2.237 5.815 3.250 1.00 89.75 133 GLN A O 1
ATOM 1040 N N . THR A 1 134 ? 3.483 4.529 1.908 1.00 86.75 134 THR A N 1
ATOM 1041 C CA . THR A 1 134 ? 3.865 3.552 2.942 1.00 86.75 134 THR A CA 1
ATOM 1042 C C . THR A 1 134 ? 5.189 3.901 3.634 1.00 86.75 134 THR A C 1
ATOM 1044 O O . THR A 1 134 ? 5.818 3.035 4.245 1.00 86.75 134 THR A O 1
ATOM 1047 N N . GLY A 1 135 ? 5.653 5.151 3.531 1.00 84.88 135 GLY A N 1
ATOM 1048 C CA . GLY A 1 135 ? 6.857 5.651 4.206 1.00 84.88 135 GLY A CA 1
ATOM 1049 C C . GLY A 1 135 ? 8.148 5.584 3.384 1.00 84.88 135 GLY A C 1
ATOM 1050 O O . GLY A 1 135 ? 9.217 5.872 3.914 1.00 84.88 135 GLY A O 1
ATOM 1051 N N . GLY A 1 136 ? 8.075 5.212 2.103 1.00 85.25 136 GLY A N 1
ATOM 1052 C CA . GLY A 1 136 ? 9.226 5.189 1.202 1.00 85.25 136 GLY A CA 1
ATOM 1053 C C . GLY A 1 136 ? 10.308 4.184 1.612 1.00 85.25 136 GLY A C 1
ATOM 1054 O O . GLY A 1 136 ? 10.013 3.113 2.158 1.00 85.25 136 GLY A O 1
ATOM 1055 N N . GLY A 1 137 ? 11.563 4.535 1.312 1.00 87.06 137 GLY A N 1
ATOM 1056 C CA . GLY A 1 137 ? 12.758 3.755 1.641 1.00 87.06 137 GLY A CA 1
ATOM 1057 C C . GLY A 1 137 ? 13.343 2.969 0.460 1.00 87.06 137 GLY A C 1
ATOM 1058 O O . GLY A 1 137 ? 13.013 3.252 -0.697 1.00 87.06 137 GLY A O 1
ATOM 1059 N N . PRO A 1 138 ? 14.224 1.992 0.738 1.00 89.31 138 PRO A N 1
ATOM 1060 C CA . PRO A 1 138 ? 14.811 1.135 -0.285 1.00 89.31 138 PRO A CA 1
ATOM 1061 C C . PRO A 1 138 ? 13.747 0.395 -1.110 1.00 89.31 138 PRO A C 1
ATOM 1063 O O . PRO A 1 138 ? 12.695 0.009 -0.604 1.00 89.31 138 PRO A O 1
ATOM 1066 N N . TYR A 1 139 ? 14.028 0.226 -2.399 1.00 89.06 139 TYR A N 1
ATOM 1067 C CA . TYR A 1 139 ? 13.089 -0.263 -3.419 1.00 89.06 139 TYR A CA 1
ATOM 1068 C C . TYR A 1 139 ? 13.699 -1.399 -4.263 1.00 89.06 139 TYR A C 1
ATOM 1070 O O . TYR A 1 139 ? 13.343 -1.613 -5.432 1.00 89.06 139 TYR A O 1
ATOM 1078 N N . SER A 1 140 ? 14.678 -2.116 -3.700 1.00 89.25 140 SER A N 1
ATOM 1079 C CA . SER A 1 140 ? 15.088 -3.402 -4.263 1.00 89.25 140 SER A CA 1
ATOM 1080 C C . SER A 1 140 ? 13.973 -4.433 -4.067 1.00 89.25 140 SER A C 1
ATOM 1082 O O . SER A 1 140 ? 13.076 -4.252 -3.241 1.00 89.25 140 SER A O 1
ATOM 1084 N N . ARG A 1 141 ? 14.019 -5.526 -4.832 1.00 87.44 141 ARG A N 1
ATOM 1085 C CA . ARG A 1 141 ? 13.044 -6.615 -4.695 1.00 87.44 141 ARG A CA 1
ATOM 1086 C C . ARG A 1 141 ? 13.066 -7.190 -3.279 1.00 87.44 141 ARG A C 1
ATOM 1088 O O . ARG A 1 141 ? 12.019 -7.425 -2.685 1.00 87.44 141 ARG A O 1
ATOM 1095 N N . GLU A 1 142 ? 14.261 -7.392 -2.740 1.00 90.81 142 GLU A N 1
ATOM 1096 C CA . GLU A 1 142 ? 14.484 -7.932 -1.406 1.00 90.81 142 GLU A CA 1
ATOM 1097 C C . GLU A 1 142 ? 13.973 -6.979 -0.322 1.00 90.81 142 GLU A C 1
ATOM 1099 O O . GLU A 1 142 ? 13.373 -7.435 0.650 1.00 90.81 142 GLU A O 1
ATOM 1104 N N . ASP A 1 143 ? 14.156 -5.668 -0.492 1.00 90.00 143 ASP A N 1
ATOM 1105 C CA . ASP A 1 143 ? 13.689 -4.671 0.477 1.00 90.00 143 ASP A CA 1
ATOM 1106 C C . ASP A 1 143 ? 12.164 -4.569 0.510 1.00 90.00 143 ASP A C 1
ATOM 1108 O O . ASP A 1 143 ? 11.570 -4.552 1.590 1.00 90.00 143 ASP A O 1
ATOM 1112 N N . LEU A 1 144 ? 11.520 -4.554 -0.662 1.00 89.69 144 LEU A N 1
ATOM 1113 C CA . LEU A 1 144 ? 10.060 -4.523 -0.768 1.00 89.69 144 LEU A CA 1
ATOM 1114 C C . LEU A 1 144 ? 9.449 -5.774 -0.131 1.00 89.69 144 LEU A C 1
ATOM 1116 O O . LEU A 1 144 ? 8.552 -5.659 0.705 1.00 89.69 144 LEU A O 1
ATOM 1120 N N . LYS A 1 145 ? 10.015 -6.951 -0.422 1.00 92.25 145 LYS A N 1
ATOM 1121 C CA . LYS A 1 145 ? 9.596 -8.209 0.199 1.00 92.25 145 LYS A CA 1
ATOM 1122 C C . LYS A 1 145 ? 9.757 -8.183 1.721 1.00 92.25 145 LYS A C 1
ATOM 1124 O O . LYS A 1 145 ? 8.818 -8.507 2.442 1.00 92.25 145 LYS A O 1
ATOM 1129 N N . ARG A 1 146 ? 10.914 -7.740 2.233 1.00 91.50 146 ARG A N 1
ATOM 1130 C CA . ARG A 1 146 ? 11.147 -7.596 3.684 1.00 91.50 146 ARG A CA 1
ATOM 1131 C C . ARG A 1 146 ? 10.138 -6.653 4.335 1.00 91.50 146 ARG A C 1
ATOM 1133 O O . ARG A 1 146 ? 9.695 -6.915 5.451 1.00 91.50 146 ARG A O 1
ATOM 1140 N N . LYS A 1 147 ? 9.767 -5.565 3.654 1.00 91.19 147 LYS A N 1
ATOM 1141 C CA . LYS A 1 147 ? 8.764 -4.610 4.142 1.00 91.19 147 LYS A CA 1
ATOM 1142 C C . LYS A 1 147 ? 7.382 -5.262 4.241 1.00 91.19 147 LYS A C 1
ATOM 1144 O O . LYS A 1 147 ? 6.735 -5.128 5.278 1.00 91.19 147 LYS A O 1
ATOM 1149 N N . VAL A 1 148 ? 6.965 -6.013 3.218 1.00 92.38 148 VAL A N 1
ATOM 1150 C CA . VAL A 1 148 ? 5.713 -6.792 3.234 1.00 92.38 148 VAL A CA 1
ATOM 1151 C C . VAL A 1 148 ? 5.718 -7.816 4.370 1.00 92.38 148 VAL A C 1
ATOM 1153 O O . VAL A 1 148 ? 4.772 -7.852 5.158 1.00 92.38 148 VAL A O 1
ATOM 1156 N N . ASP A 1 149 ? 6.790 -8.599 4.498 1.00 92.44 149 ASP A N 1
ATOM 1157 C CA . ASP A 1 149 ? 6.922 -9.626 5.536 1.00 92.44 149 ASP A CA 1
ATOM 1158 C C . ASP A 1 149 ? 6.899 -9.013 6.947 1.00 92.44 149 ASP A C 1
ATOM 1160 O O . ASP A 1 149 ? 6.244 -9.541 7.845 1.00 92.44 149 ASP A O 1
ATOM 1164 N N . SER A 1 150 ? 7.535 -7.852 7.142 1.00 91.94 150 SER A N 1
ATOM 1165 C CA . SER A 1 150 ? 7.522 -7.135 8.421 1.00 91.94 150 SER A CA 1
ATOM 1166 C C . SER A 1 150 ? 6.121 -6.659 8.814 1.00 91.94 150 SER A C 1
ATOM 1168 O O . SER A 1 150 ? 5.714 -6.844 9.961 1.00 91.94 150 SER A O 1
ATOM 1170 N N . ILE A 1 151 ? 5.367 -6.063 7.883 1.00 89.75 151 ILE A N 1
ATOM 1171 C CA . ILE A 1 151 ? 3.992 -5.613 8.158 1.00 89.75 151 ILE A CA 1
ATOM 1172 C C . ILE A 1 151 ? 3.090 -6.817 8.431 1.00 89.75 151 ILE A C 1
ATOM 1174 O O . ILE A 1 151 ? 2.265 -6.767 9.340 1.00 89.75 151 ILE A O 1
ATOM 1178 N N . LYS A 1 152 ? 3.279 -7.912 7.688 1.00 91.19 152 LYS A N 1
ATOM 1179 C CA . LYS A 1 152 ? 2.538 -9.152 7.903 1.00 91.19 152 LYS A CA 1
ATOM 1180 C C . LYS A 1 152 ? 2.810 -9.752 9.286 1.00 91.19 152 LYS A C 1
ATOM 1182 O O . LYS A 1 152 ? 1.855 -10.087 9.968 1.00 91.19 152 LYS A O 1
ATOM 1187 N N . SER A 1 153 ? 4.067 -9.813 9.736 1.00 91.31 153 SER A N 1
ATOM 1188 C CA . SER A 1 153 ? 4.397 -10.297 11.090 1.00 91.31 153 SER A CA 1
ATOM 1189 C C . SER A 1 153 ? 3.717 -9.458 12.168 1.00 91.31 153 SER A C 1
ATOM 1191 O O . SER A 1 153 ? 3.100 -10.008 13.070 1.00 91.31 153 SER A O 1
ATOM 1193 N N . LYS A 1 154 ? 3.754 -8.124 12.035 1.00 88.62 154 LYS A N 1
ATOM 1194 C CA . LYS A 1 154 ? 3.071 -7.214 12.969 1.00 88.62 154 LYS A CA 1
ATOM 1195 C C . LYS A 1 154 ? 1.562 -7.428 12.988 1.00 88.62 154 LYS A C 1
ATOM 1197 O O . LYS A 1 154 ? 0.947 -7.319 14.041 1.00 88.62 154 LYS A O 1
ATOM 1202 N N . LEU A 1 155 ? 0.968 -7.705 11.828 1.00 87.12 155 LEU A N 1
ATOM 1203 C CA . LEU A 1 155 ? -0.450 -8.027 11.726 1.00 87.12 155 LEU A CA 1
ATOM 1204 C C . LEU A 1 155 ? -0.761 -9.358 12.425 1.00 87.12 155 LEU A C 1
ATOM 1206 O O . LEU A 1 155 ? -1.688 -9.409 13.224 1.00 87.12 155 LEU A O 1
ATOM 1210 N N . ASP A 1 156 ? 0.038 -10.396 12.178 1.00 85.38 156 ASP A N 1
ATOM 1211 C CA . ASP A 1 156 ? -0.140 -11.720 12.781 1.00 85.38 156 ASP A CA 1
ATOM 1212 C C . ASP A 1 156 ? 0.062 -11.687 14.312 1.00 85.38 156 ASP A C 1
ATOM 1214 O O . ASP A 1 156 ? -0.640 -12.379 15.048 1.00 85.38 156 ASP A O 1
ATOM 1218 N N . GLU A 1 157 ? 1.024 -10.901 14.807 1.00 86.06 157 GLU A N 1
ATOM 1219 C CA . GLU A 1 157 ? 1.268 -10.671 16.239 1.00 86.06 157 GLU A CA 1
ATOM 1220 C C . GLU A 1 157 ? 0.085 -9.962 16.889 1.00 86.06 157 GLU A C 1
ATOM 1222 O O . GLU A 1 157 ? -0.472 -10.471 17.862 1.00 86.06 157 GLU A O 1
ATOM 1227 N N . ALA A 1 158 ? -0.353 -8.853 16.290 1.00 79.12 158 ALA A N 1
ATOM 1228 C CA . ALA A 1 158 ? -1.525 -8.129 16.741 1.00 79.12 158 ALA A CA 1
ATOM 1229 C C . ALA A 1 158 ? -2.731 -9.086 16.824 1.00 79.12 158 ALA A C 1
ATOM 1231 O O . ALA A 1 158 ? -3.354 -9.224 17.881 1.00 79.12 158 ALA A O 1
ATOM 1232 N N . GLU A 1 159 ? -3.054 -9.793 15.734 1.00 79.56 159 GLU A N 1
ATOM 1233 C CA . GLU A 1 159 ? -4.230 -10.672 15.661 1.00 79.56 159 GLU A CA 1
ATOM 1234 C C . GLU A 1 159 ? -4.219 -11.787 16.720 1.00 79.56 159 GLU A C 1
ATOM 1236 O O . GLU A 1 159 ? -5.286 -12.178 17.200 1.00 79.56 159 GLU A O 1
ATOM 1241 N N . LYS A 1 160 ? -3.038 -12.270 17.128 1.00 78.19 160 LYS A N 1
ATOM 1242 C CA . LYS A 1 160 ? -2.898 -13.257 18.210 1.00 78.19 160 LYS A CA 1
ATOM 1243 C C . LYS A 1 160 ? -3.148 -12.673 19.598 1.00 78.19 160 LYS A C 1
ATOM 1245 O O . LYS A 1 160 ? -3.705 -13.374 20.438 1.00 78.19 160 LYS A O 1
ATOM 1250 N N . GLU A 1 161 ? -2.736 -11.434 19.850 1.00 71.06 161 GLU A N 1
ATOM 1251 C CA . GLU A 1 161 ? -2.812 -10.817 21.181 1.00 71.06 161 GLU A CA 1
ATOM 1252 C C . GLU A 1 161 ? -4.244 -10.477 21.614 1.00 71.06 161 GLU A C 1
ATOM 1254 O O . GLU A 1 161 ? -4.556 -10.540 22.801 1.00 71.06 161 GLU A O 1
ATOM 1259 N N . HIS A 1 162 ? -5.136 -10.156 20.675 1.00 61.03 162 HIS A N 1
ATOM 1260 C CA . HIS A 1 162 ? -6.409 -9.500 21.013 1.00 61.03 162 HIS A CA 1
ATOM 1261 C C . HIS A 1 162 ? -7.679 -10.264 20.629 1.00 61.03 162 HIS A C 1
ATOM 1263 O O . HIS A 1 162 ? -8.782 -9.738 20.778 1.00 61.03 162 HIS A O 1
ATOM 1269 N N . GLY A 1 163 ? -7.527 -11.515 20.194 1.00 59.03 163 GLY A N 1
ATOM 1270 C CA . GLY A 1 163 ? -8.640 -12.420 19.938 1.00 59.03 163 GLY A CA 1
ATOM 1271 C C . GLY A 1 163 ? -9.574 -11.981 18.804 1.00 59.03 163 GLY A C 1
ATOM 1272 O O . GLY A 1 163 ? -9.481 -10.906 18.213 1.00 59.03 163 GLY A O 1
ATOM 1273 N N . SER A 1 164 ? -10.464 -12.895 18.419 1.00 58.25 164 SER A N 1
ATOM 1274 C CA . SER A 1 164 ? -11.322 -12.713 17.245 1.00 58.25 164 SER A CA 1
ATOM 1275 C C . SER A 1 164 ? -12.401 -11.646 17.467 1.00 58.25 164 SER A C 1
ATOM 1277 O O . SER A 1 164 ? -12.803 -11.366 18.597 1.00 58.25 164 SER A O 1
ATOM 1279 N N . SER A 1 165 ? -12.983 -11.139 16.376 1.00 60.56 165 SER A N 1
ATOM 1280 C CA . SER A 1 165 ? -14.174 -10.274 16.403 1.00 60.56 165 SER A CA 1
ATOM 1281 C C . SER A 1 165 ? -15.339 -10.821 17.255 1.00 60.56 165 SER A C 1
ATOM 1283 O O . SER A 1 165 ? -16.203 -10.040 17.648 1.00 60.56 165 SER A O 1
ATOM 1285 N N . GLY A 1 166 ? -15.352 -12.121 17.584 1.00 62.41 166 GLY A N 1
ATOM 1286 C CA . GLY A 1 166 ? -16.303 -12.734 18.514 1.00 62.41 166 GLY A CA 1
ATOM 1287 C C . GLY A 1 166 ? -16.225 -12.187 19.945 1.00 62.41 166 GLY A C 1
ATOM 1288 O O . GLY A 1 166 ? -17.267 -11.879 20.514 1.00 62.41 166 GLY A O 1
ATOM 1289 N N . GLN A 1 167 ? -15.025 -11.944 20.489 1.00 69.88 167 GLN A N 1
ATOM 1290 C CA . GLN A 1 167 ? -14.860 -11.410 21.855 1.00 69.88 167 GLN A CA 1
ATOM 1291 C C . GLN A 1 167 ? -15.430 -9.995 21.993 1.00 69.88 167 GLN A C 1
ATOM 1293 O O . GLN A 1 167 ? -16.041 -9.646 23.001 1.00 69.88 167 GLN A O 1
ATOM 1298 N N . ARG A 1 168 ? -15.293 -9.179 20.942 1.00 71.25 168 ARG A N 1
ATOM 1299 C CA . ARG A 1 168 ? -15.899 -7.847 20.901 1.00 71.25 168 ARG A CA 1
ATOM 1300 C C . ARG A 1 168 ? -17.426 -7.925 20.960 1.00 71.25 168 ARG A C 1
ATOM 1302 O O . ARG A 1 168 ? -18.038 -7.153 21.688 1.00 71.25 168 ARG A O 1
ATOM 1309 N N . ILE A 1 169 ? -18.037 -8.825 20.188 1.00 68.06 169 ILE A N 1
ATOM 1310 C CA . ILE A 1 169 ? -19.499 -8.997 20.163 1.00 68.06 169 ILE A CA 1
ATOM 1311 C C . ILE A 1 169 ? -19.997 -9.495 21.523 1.00 68.06 169 ILE A C 1
ATOM 1313 O O . ILE A 1 169 ? -20.998 -8.988 22.022 1.00 68.06 169 ILE A O 1
ATOM 1317 N N . GLU A 1 170 ? -19.287 -10.438 22.144 1.00 74.50 170 GLU A N 1
ATOM 1318 C CA . GLU A 1 170 ? -19.605 -10.933 23.488 1.00 74.50 170 GLU A CA 1
ATOM 1319 C C . GLU A 1 170 ? -19.575 -9.812 24.534 1.00 74.50 170 GLU A C 1
ATOM 1321 O O . GLU A 1 170 ? -20.527 -9.671 25.298 1.00 74.50 170 GLU A O 1
ATOM 1326 N N . LEU A 1 171 ? -18.550 -8.953 24.520 1.00 77.44 171 LEU A N 1
ATOM 1327 C CA . LEU A 1 171 ? -18.474 -7.793 25.415 1.00 77.44 171 LEU A CA 1
ATOM 1328 C C . LEU A 1 171 ? -19.577 -6.764 25.137 1.00 77.44 171 LEU A C 1
ATOM 1330 O O . LEU A 1 171 ? -20.175 -6.235 26.073 1.00 77.44 171 LEU A O 1
ATOM 1334 N N . GLU A 1 172 ? -19.890 -6.489 23.865 1.00 71.75 172 GLU A N 1
ATOM 1335 C CA . GLU A 1 172 ? -21.001 -5.599 23.497 1.00 71.75 172 GLU A CA 1
ATOM 1336 C C . GLU A 1 172 ? -22.352 -6.141 24.012 1.00 71.75 172 GLU A C 1
ATOM 1338 O O . GLU A 1 172 ? -23.179 -5.355 24.478 1.00 71.75 172 GLU A O 1
ATOM 1343 N N . LEU A 1 173 ? -22.560 -7.464 24.002 1.00 74.88 173 LEU A N 1
ATOM 1344 C CA . LEU A 1 173 ? -23.751 -8.116 24.563 1.00 74.88 173 LEU A CA 1
ATOM 1345 C C . LEU A 1 173 ? -23.780 -8.076 26.099 1.00 74.88 173 LEU A C 1
ATOM 1347 O O . LEU A 1 173 ? -24.810 -7.715 26.664 1.00 74.88 173 LEU A O 1
ATOM 1351 N N . GLN A 1 174 ? -22.663 -8.364 26.773 1.00 80.12 174 GLN A N 1
ATOM 1352 C CA . GLN A 1 174 ? -22.575 -8.301 28.240 1.00 80.12 174 GLN A CA 1
ATOM 1353 C C . GLN A 1 174 ? -22.829 -6.883 28.766 1.00 80.12 174 GLN A C 1
ATOM 1355 O O . GLN A 1 174 ? -23.582 -6.703 29.722 1.00 80.12 174 GLN A O 1
ATOM 1360 N N . ILE A 1 175 ? -22.268 -5.858 28.110 1.00 78.75 175 ILE A N 1
ATOM 1361 C CA . ILE A 1 175 ? -22.542 -4.451 28.442 1.00 78.75 175 ILE A CA 1
ATOM 1362 C C . ILE A 1 175 ? -24.029 -4.143 28.258 1.00 78.75 175 ILE A C 1
ATOM 1364 O O . ILE A 1 175 ? -24.620 -3.457 29.089 1.00 78.75 175 ILE A O 1
ATOM 1368 N N . ALA A 1 176 ? -24.642 -4.642 27.183 1.00 71.50 176 ALA A N 1
ATOM 1369 C CA . ALA A 1 176 ? -26.054 -4.421 26.898 1.00 71.50 176 ALA A CA 1
ATOM 1370 C C . ALA A 1 176 ? -26.975 -5.059 27.956 1.00 71.50 176 ALA A C 1
ATOM 1372 O O . ALA A 1 176 ? -27.967 -4.444 28.351 1.00 71.50 176 ALA A O 1
ATOM 1373 N N . GLU A 1 177 ? -26.647 -6.263 28.429 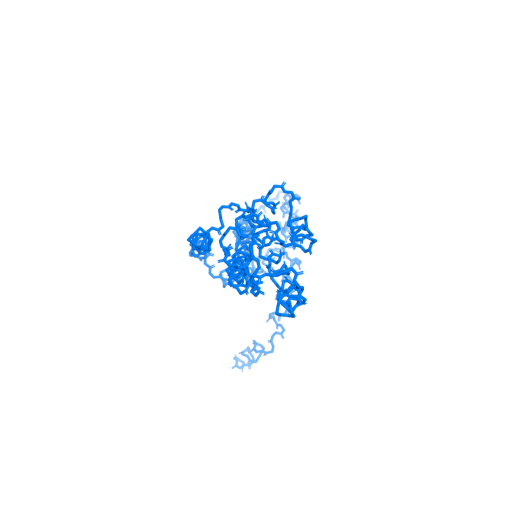1.00 77.75 177 GLU A N 1
ATOM 1374 C CA . GLU A 1 177 ? -27.376 -6.959 29.494 1.00 77.75 177 GLU A CA 1
ATOM 1375 C C . GLU A 1 177 ? -27.214 -6.251 30.846 1.00 77.75 177 GLU A C 1
ATOM 1377 O O . GLU A 1 177 ? -28.214 -5.874 31.456 1.00 77.75 177 GLU A O 1
ATOM 1382 N N . LEU A 1 178 ? -25.984 -5.938 31.262 1.00 79.69 178 LEU A N 1
ATOM 1383 C CA . LEU A 1 178 ? -25.727 -5.203 32.508 1.00 79.69 178 LEU A CA 1
ATOM 1384 C C . LEU A 1 178 ? -26.358 -3.801 32.507 1.00 79.69 178 LEU A C 1
ATOM 1386 O O . LEU A 1 178 ? -26.927 -3.378 33.511 1.00 79.69 178 LEU A O 1
ATOM 1390 N N . ALA A 1 179 ? -26.336 -3.091 31.373 1.00 72.75 179 ALA A N 1
ATOM 1391 C CA . ALA A 1 179 ? -26.961 -1.772 31.246 1.00 72.75 179 ALA A CA 1
ATOM 1392 C C . ALA A 1 179 ? -28.491 -1.809 31.403 1.00 72.75 179 ALA A C 1
ATOM 1394 O O . ALA A 1 179 ? -29.086 -0.802 31.796 1.00 72.75 179 ALA A O 1
ATOM 1395 N N . LYS A 1 180 ? -29.141 -2.938 31.076 1.00 73.94 180 LYS A N 1
ATOM 1396 C CA . LYS A 1 180 ? -30.588 -3.132 31.276 1.00 73.94 180 LYS A CA 1
ATOM 1397 C C . LYS A 1 180 ? -30.945 -3.321 32.748 1.00 73.94 180 LYS A C 1
ATOM 1399 O O . LYS A 1 180 ? -32.034 -2.920 33.152 1.00 73.94 180 LYS A O 1
ATOM 1404 N N . GLU A 1 181 ? -30.065 -3.948 33.521 1.00 77.12 181 GLU A N 1
ATOM 1405 C CA . GLU A 1 181 ? -30.317 -4.275 34.927 1.00 77.12 181 GLU A CA 1
ATOM 1406 C C . GLU A 1 181 ? -30.153 -3.082 35.875 1.00 77.12 181 GLU A C 1
ATOM 1408 O O . GLU A 1 181 ? -30.689 -3.101 36.983 1.00 77.12 181 GLU A O 1
ATOM 1413 N N . ILE A 1 182 ? -29.436 -2.034 35.456 1.00 73.00 182 ILE A N 1
ATOM 1414 C CA . ILE A 1 182 ? -29.244 -0.822 36.259 1.00 73.00 182 ILE A CA 1
ATOM 1415 C C . ILE A 1 182 ? -30.524 0.022 36.223 1.00 73.00 182 ILE A C 1
ATOM 1417 O O . ILE A 1 182 ? -30.952 0.513 35.171 1.00 73.00 182 ILE A O 1
ATOM 1421 N N . SER A 1 183 ? -31.139 0.228 37.389 1.00 71.62 183 SER A N 1
ATOM 1422 C CA . SER A 1 183 ? -32.369 1.012 37.488 1.00 71.62 183 SER A CA 1
ATOM 1423 C C . SER A 1 183 ? -32.114 2.504 37.229 1.00 71.62 183 SER A C 1
ATOM 1425 O O . SER A 1 183 ? -31.023 3.030 37.453 1.00 71.62 183 SER A O 1
ATOM 1427 N N . PHE A 1 184 ? -33.152 3.236 36.807 1.00 67.56 184 PHE A N 1
ATOM 1428 C CA . PHE A 1 184 ? -33.069 4.695 36.629 1.00 67.56 184 PHE A CA 1
ATOM 1429 C C . PHE A 1 184 ? -32.691 5.426 37.932 1.00 67.56 184 PHE A C 1
ATOM 1431 O O . PHE A 1 184 ? -32.053 6.476 37.902 1.00 67.56 184 PHE A O 1
ATOM 1438 N N . ARG A 1 185 ? -33.067 4.852 39.081 1.00 69.19 185 ARG A N 1
ATOM 1439 C CA . ARG A 1 185 ? -32.793 5.407 40.408 1.00 69.19 185 ARG A CA 1
ATOM 1440 C C . ARG A 1 185 ? -31.316 5.273 40.785 1.00 69.19 185 ARG A C 1
ATOM 1442 O O . ARG A 1 185 ? -30.764 6.205 41.355 1.00 69.19 185 ARG A O 1
ATOM 1449 N N . ASP A 1 186 ? -30.694 4.156 40.413 1.00 71.25 186 ASP A N 1
ATOM 1450 C CA . ASP A 1 186 ? -29.266 3.901 40.637 1.00 71.25 186 ASP A CA 1
ATOM 1451 C C . ASP A 1 186 ? -28.396 4.724 39.677 1.00 71.25 186 ASP A C 1
ATOM 1453 O O . ASP A 1 186 ? -27.374 5.274 40.076 1.00 71.25 186 ASP A O 1
ATOM 1457 N N . LEU A 1 187 ? -28.853 4.901 38.432 1.00 68.94 187 LEU A N 1
ATOM 1458 C CA . LEU A 1 187 ? -28.252 5.815 37.455 1.00 68.94 187 LEU A CA 1
ATOM 1459 C C . LEU A 1 187 ? -28.206 7.257 37.975 1.00 68.94 187 LEU A C 1
ATOM 1461 O O . LEU A 1 187 ? -27.157 7.891 37.934 1.00 68.94 187 LEU A O 1
ATOM 1465 N N . ALA A 1 188 ? -29.321 7.771 38.501 1.00 67.56 188 ALA A N 1
ATOM 1466 C CA . ALA A 1 188 ? -29.415 9.141 39.013 1.00 67.56 188 ALA A CA 1
ATOM 1467 C C . ALA A 1 188 ? -28.531 9.410 40.248 1.00 67.56 188 ALA A C 1
ATOM 1469 O O . ALA A 1 188 ? -28.291 10.569 40.585 1.00 67.56 188 ALA A O 1
ATOM 1470 N N . ALA A 1 189 ? -28.047 8.357 40.915 1.00 72.31 189 ALA A N 1
ATOM 1471 C CA . ALA A 1 189 ? -27.118 8.456 42.036 1.00 72.31 189 ALA A CA 1
ATOM 1472 C C . ALA A 1 189 ? -25.643 8.566 41.597 1.00 72.31 189 ALA A C 1
ATOM 1474 O O . ALA A 1 189 ? -24.772 8.763 42.445 1.00 72.31 189 ALA A O 1
ATOM 1475 N N . LEU A 1 190 ? -25.348 8.456 40.294 1.00 69.12 190 LEU A N 1
ATOM 1476 C CA . LEU A 1 190 ? -23.984 8.508 39.774 1.00 69.12 190 LEU A CA 1
ATOM 1477 C C . LEU A 1 190 ? -23.432 9.935 39.627 1.00 69.12 190 LEU A C 1
ATOM 1479 O O . LEU A 1 190 ? -24.174 10.873 39.321 1.00 69.12 190 LEU A O 1
ATOM 1483 N N . PRO A 1 191 ? -22.099 10.105 39.734 1.00 78.44 191 PRO A N 1
ATOM 1484 C CA . PRO A 1 191 ? -21.410 11.298 39.260 1.00 78.44 191 PRO A CA 1
ATOM 1485 C C . PRO A 1 191 ? -21.773 11.609 37.804 1.00 78.44 191 PRO A C 1
ATOM 1487 O O . PRO A 1 191 ? -21.904 10.708 36.975 1.00 78.44 191 PRO A O 1
ATOM 1490 N N . LYS A 1 192 ? -21.879 12.899 37.468 1.00 75.00 192 LYS A N 1
ATOM 1491 C CA . LYS A 1 192 ? -22.375 13.384 36.165 1.00 75.00 192 LYS A CA 1
ATOM 1492 C C . LYS A 1 192 ? -21.667 12.761 34.950 1.00 75.00 192 LYS A C 1
ATOM 1494 O O . LYS A 1 192 ? -22.312 12.500 33.938 1.00 75.00 192 LYS A O 1
ATOM 1499 N N . GLU A 1 193 ? -20.360 12.518 35.040 1.00 70.94 193 GLU A N 1
ATOM 1500 C CA . GLU A 1 193 ? -19.583 11.861 33.977 1.00 70.94 193 GLU A CA 1
ATOM 1501 C C . GLU A 1 193 ? -19.944 10.381 33.815 1.00 70.94 193 GLU A C 1
ATOM 1503 O O . GLU A 1 193 ? -20.174 9.930 32.695 1.00 70.94 193 GLU A O 1
ATOM 1508 N N . GLN A 1 194 ? -20.080 9.644 34.920 1.00 67.44 194 GLN A N 1
ATOM 1509 C CA . GLN A 1 194 ? -20.472 8.233 34.900 1.00 67.44 194 GLN A CA 1
ATOM 1510 C C . GLN A 1 194 ? -21.917 8.068 34.423 1.00 67.44 194 GLN A C 1
ATOM 1512 O O . GLN A 1 194 ? -22.174 7.237 33.558 1.00 67.44 194 GLN A O 1
ATOM 1517 N N . TYR A 1 195 ? -22.837 8.918 34.894 1.00 72.38 195 TYR A N 1
ATOM 1518 C CA . TYR A 1 195 ? -24.216 8.968 34.399 1.00 72.38 195 TYR A CA 1
ATOM 1519 C C . TYR A 1 195 ? -24.252 9.079 32.870 1.00 72.38 195 TYR A C 1
ATOM 1521 O O . TYR A 1 195 ? -24.893 8.272 32.199 1.00 72.38 195 TYR A O 1
ATOM 1529 N N . ARG A 1 196 ? -23.499 10.036 32.309 1.00 74.81 196 ARG A N 1
ATOM 1530 C CA . ARG A 1 196 ? -23.474 10.295 30.865 1.00 74.81 196 ARG A CA 1
ATOM 1531 C C . ARG A 1 196 ? -22.937 9.104 30.070 1.00 74.81 196 ARG A C 1
ATOM 1533 O O . ARG A 1 196 ? -23.463 8.806 28.998 1.00 74.81 196 ARG A O 1
ATOM 1540 N N . ILE A 1 197 ? -21.908 8.423 30.578 1.00 69.69 197 ILE A N 1
ATOM 1541 C CA . ILE A 1 197 ? -21.332 7.228 29.943 1.00 69.69 197 ILE A CA 1
ATOM 1542 C C . ILE A 1 197 ? -22.358 6.088 29.934 1.00 69.69 197 ILE A C 1
ATOM 1544 O O . ILE A 1 197 ? -22.648 5.538 28.872 1.00 69.69 197 ILE A O 1
ATOM 1548 N N . VAL A 1 198 ? -22.957 5.770 31.086 1.00 68.81 198 VAL A N 1
ATOM 1549 C CA . VAL A 1 198 ? -23.920 4.662 31.213 1.00 68.81 198 VAL A CA 1
ATOM 1550 C C . VAL A 1 198 ? -25.194 4.929 30.406 1.00 68.81 198 VAL A C 1
ATOM 1552 O O . VAL A 1 198 ? -25.686 4.030 29.726 1.00 68.81 198 VAL A O 1
ATOM 1555 N N . GLU A 1 199 ? -25.703 6.163 30.404 1.00 73.44 199 GLU A N 1
ATOM 1556 C CA . GLU A 1 199 ? -26.856 6.567 29.589 1.00 73.44 199 GLU A CA 1
ATOM 1557 C C . GLU A 1 199 ? -26.563 6.424 28.086 1.00 73.44 199 GLU A C 1
ATOM 1559 O O . GLU A 1 199 ? -27.333 5.790 27.361 1.00 73.44 199 GLU A O 1
ATOM 1564 N N . THR A 1 200 ? -25.397 6.899 27.630 1.00 75.19 200 THR A N 1
ATOM 1565 C CA . THR A 1 200 ? -24.964 6.759 26.228 1.00 75.19 200 THR A CA 1
ATOM 1566 C C . THR A 1 200 ? -24.842 5.289 25.820 1.00 75.19 200 THR A C 1
ATOM 1568 O O . THR A 1 200 ? -25.246 4.915 24.718 1.00 75.19 200 THR A O 1
ATOM 1571 N N . LEU A 1 201 ? -24.301 4.434 26.694 1.00 69.62 201 LEU A N 1
ATOM 1572 C CA . LEU A 1 201 ? -24.188 2.997 26.436 1.00 69.62 201 LEU A CA 1
ATOM 1573 C C . LEU A 1 201 ? -25.553 2.329 26.361 1.00 69.62 201 LEU A C 1
ATOM 1575 O O . LEU A 1 201 ? -25.812 1.560 25.433 1.00 69.62 201 LEU A O 1
ATOM 1579 N N . ARG A 1 202 ? -26.439 2.660 27.299 1.00 70.62 202 ARG A N 1
ATOM 1580 C CA . ARG A 1 202 ? -27.795 2.127 27.344 1.00 70.62 202 ARG A CA 1
ATOM 1581 C C . ARG A 1 202 ? -28.564 2.478 26.075 1.00 70.62 202 ARG A C 1
ATOM 1583 O O . ARG A 1 202 ? -29.221 1.602 25.524 1.00 70.62 202 ARG A O 1
ATOM 1590 N N . ASP A 1 203 ? -28.454 3.704 25.576 1.00 73.81 203 ASP A N 1
ATOM 1591 C CA . ASP A 1 203 ? -29.119 4.111 24.335 1.00 73.81 203 ASP A CA 1
ATOM 1592 C C . ASP A 1 203 ? -28.470 3.493 23.091 1.00 73.81 203 ASP A C 1
ATOM 1594 O O . ASP A 1 203 ? -29.174 2.993 22.210 1.00 73.81 203 ASP A O 1
ATOM 1598 N N . LYS A 1 204 ? -27.133 3.430 23.042 1.00 69.44 204 LYS A N 1
ATOM 1599 C CA . LYS A 1 204 ? -26.389 2.820 21.929 1.00 69.44 204 LYS A CA 1
ATOM 1600 C C . LYS A 1 204 ? -26.705 1.332 21.765 1.00 69.44 204 LYS A C 1
ATOM 1602 O O . LYS A 1 204 ? -26.900 0.871 20.640 1.00 69.44 204 LYS A O 1
ATOM 1607 N N . TYR A 1 205 ? -26.782 0.586 22.866 1.00 67.94 205 TYR A N 1
ATOM 1608 C CA . TYR A 1 205 ? -27.051 -0.852 22.832 1.00 67.94 205 TYR A CA 1
ATOM 1609 C C . TYR A 1 205 ? -28.538 -1.209 22.864 1.00 67.94 205 TYR A C 1
ATOM 1611 O O . TYR A 1 205 ? -28.882 -2.319 22.460 1.00 67.94 205 TYR A O 1
ATOM 1619 N N . ARG A 1 206 ? -29.444 -0.283 23.221 1.00 66.31 206 ARG A N 1
ATOM 1620 C CA . ARG A 1 206 ? -30.903 -0.489 23.098 1.00 66.31 206 ARG A CA 1
ATOM 1621 C C . ARG A 1 206 ? -31.300 -0.884 21.672 1.00 66.31 206 ARG A C 1
ATOM 1623 O O . ARG A 1 206 ? -32.114 -1.786 21.501 1.00 66.31 206 ARG A O 1
ATOM 1630 N N . ASN A 1 207 ? -30.672 -0.277 20.664 1.00 62.84 207 ASN A N 1
ATOM 1631 C CA . ASN A 1 207 ? -30.901 -0.617 19.256 1.00 62.84 207 ASN A CA 1
ATOM 1632 C C . ASN A 1 207 ? -30.381 -2.017 18.896 1.00 62.84 207 ASN A C 1
ATOM 1634 O O . ASN A 1 207 ? -31.042 -2.733 18.154 1.00 62.84 207 ASN A O 1
ATOM 1638 N N . LEU A 1 208 ? -29.230 -2.414 19.449 1.00 58.72 208 LEU A N 1
ATOM 1639 C CA . LEU A 1 208 ? -28.576 -3.711 19.216 1.00 58.72 208 LEU A CA 1
ATOM 1640 C C . LEU A 1 208 ? -29.353 -4.869 19.864 1.00 58.72 208 LEU A C 1
ATOM 1642 O O . LEU A 1 208 ? -29.450 -5.964 19.317 1.00 58.72 208 LEU A O 1
ATOM 1646 N N . ILE A 1 209 ? -29.958 -4.592 21.017 1.00 54.84 209 ILE A N 1
ATOM 1647 C CA . ILE A 1 209 ? -30.897 -5.467 21.716 1.00 54.84 209 ILE A CA 1
ATOM 1648 C C . ILE A 1 209 ? -32.188 -5.632 20.908 1.00 54.84 209 ILE A C 1
ATOM 1650 O O . ILE A 1 209 ? -32.634 -6.758 20.708 1.00 54.84 209 ILE A O 1
ATOM 1654 N N . GLN A 1 210 ? -32.784 -4.536 20.426 1.00 57.62 210 GLN A N 1
ATOM 1655 C CA . GLN A 1 210 ? -34.041 -4.586 19.672 1.00 57.62 210 GLN A CA 1
ATOM 1656 C C . GLN A 1 210 ? -33.905 -5.352 18.351 1.00 57.62 210 GLN A C 1
ATOM 1658 O O . GLN A 1 210 ? -34.840 -6.049 17.961 1.00 57.62 210 GLN A O 1
ATOM 1663 N N . THR A 1 211 ? -32.761 -5.275 17.667 1.00 55.66 211 THR A N 1
ATOM 1664 C CA . THR A 1 211 ? -32.494 -6.097 16.475 1.00 55.66 211 THR A CA 1
ATOM 1665 C C . THR A 1 211 ? -32.274 -7.571 16.811 1.00 55.66 211 THR A C 1
ATOM 1667 O O . THR A 1 211 ? -32.760 -8.421 16.072 1.00 55.66 211 THR A O 1
ATOM 1670 N N . ASN A 1 212 ? -31.624 -7.900 17.932 1.00 52.00 212 ASN A N 1
ATOM 1671 C CA . ASN A 1 212 ? -31.422 -9.291 18.366 1.00 52.00 212 ASN A CA 1
ATOM 1672 C C . ASN A 1 212 ? -32.698 -9.951 18.939 1.00 52.00 212 ASN A C 1
ATOM 1674 O O . ASN A 1 212 ? -32.898 -11.151 18.768 1.00 52.00 212 ASN A O 1
ATOM 1678 N N . GLU A 1 213 ? -33.572 -9.194 19.611 1.00 54.12 213 GLU A N 1
ATOM 1679 C CA . GLU A 1 213 ? -34.872 -9.662 20.135 1.00 54.12 213 GLU A CA 1
ATOM 1680 C C . GLU A 1 213 ? -35.940 -9.807 19.030 1.00 54.12 213 GLU A C 1
ATOM 1682 O O . GLU A 1 213 ? -36.892 -10.586 19.159 1.00 54.12 213 GLU A O 1
ATOM 1687 N N . ASN A 1 214 ? -35.776 -9.086 17.917 1.00 53.62 214 ASN A N 1
ATOM 1688 C CA . ASN A 1 214 ? -36.631 -9.193 16.733 1.00 53.62 214 ASN A CA 1
ATOM 1689 C C . ASN A 1 214 ? -36.109 -10.177 15.679 1.00 53.62 214 ASN A C 1
ATOM 1691 O O . ASN A 1 214 ? -36.753 -10.324 14.641 1.00 53.62 214 ASN A O 1
ATOM 1695 N N . ASP A 1 215 ? -35.003 -10.879 15.946 1.00 49.62 215 ASP A N 1
ATOM 1696 C CA . ASP A 1 215 ? -34.521 -11.944 15.072 1.00 49.62 215 ASP A CA 1
ATOM 1697 C C . ASP A 1 215 ? -35.552 -13.096 15.034 1.00 49.62 215 ASP A C 1
ATOM 1699 O O . ASP A 1 215 ? -35.809 -13.749 16.061 1.00 49.62 215 ASP A O 1
ATOM 1703 N N . PRO A 1 216 ? -36.181 -13.366 13.873 1.00 50.56 216 PRO A N 1
ATOM 1704 C CA . PRO A 1 216 ? -37.192 -14.410 13.749 1.00 50.56 216 PRO A CA 1
ATOM 1705 C C . PRO A 1 216 ? -36.656 -15.798 14.138 1.00 50.56 216 PRO A C 1
ATOM 1707 O O . PRO A 1 216 ? -37.427 -16.613 14.650 1.00 50.56 216 PRO A O 1
ATOM 1710 N N . ALA A 1 217 ? -35.350 -16.059 13.999 1.00 51.75 217 ALA A N 1
ATOM 1711 C CA . ALA A 1 217 ? -34.744 -17.333 14.388 1.00 51.75 217 ALA A CA 1
ATOM 1712 C C . ALA A 1 217 ? -34.816 -17.586 15.908 1.00 51.75 217 ALA A C 1
ATOM 1714 O O . ALA A 1 217 ? -35.106 -18.707 16.340 1.00 51.75 217 ALA A O 1
ATOM 1715 N N . LYS A 1 218 ? -34.642 -16.545 16.735 1.00 48.66 218 LYS A N 1
ATOM 1716 C CA . LYS A 1 218 ? -34.756 -16.649 18.202 1.00 48.66 218 LYS A CA 1
ATOM 1717 C C . LYS A 1 218 ? -36.212 -16.725 18.675 1.00 48.66 218 LYS A C 1
ATOM 1719 O O . LYS A 1 218 ? -36.504 -17.460 19.619 1.00 48.66 218 LYS A O 1
ATOM 1724 N N . ARG A 1 219 ? -37.153 -16.066 17.983 1.00 46.31 219 ARG A N 1
ATOM 1725 C CA . ARG A 1 219 ? -38.601 -16.177 18.274 1.00 46.31 219 ARG A CA 1
ATOM 1726 C C . ARG A 1 219 ? -39.149 -17.586 18.019 1.00 46.31 219 ARG A C 1
ATOM 1728 O O . ARG A 1 219 ? -39.960 -18.078 18.803 1.00 46.31 219 ARG A O 1
ATOM 1735 N N . ILE A 1 220 ? -38.674 -18.263 16.971 1.00 46.53 220 ILE A N 1
ATOM 1736 C CA . ILE A 1 220 ? -39.056 -19.653 16.668 1.00 46.53 220 ILE A CA 1
ATOM 1737 C C . ILE A 1 220 ? -38.500 -20.622 17.726 1.00 46.53 220 ILE A C 1
ATOM 1739 O O . ILE A 1 220 ? -39.189 -21.564 18.117 1.00 46.53 220 ILE A O 1
ATOM 1743 N N . ALA A 1 221 ? -37.289 -20.381 18.239 1.00 44.22 221 ALA A N 1
ATOM 1744 C CA . ALA A 1 22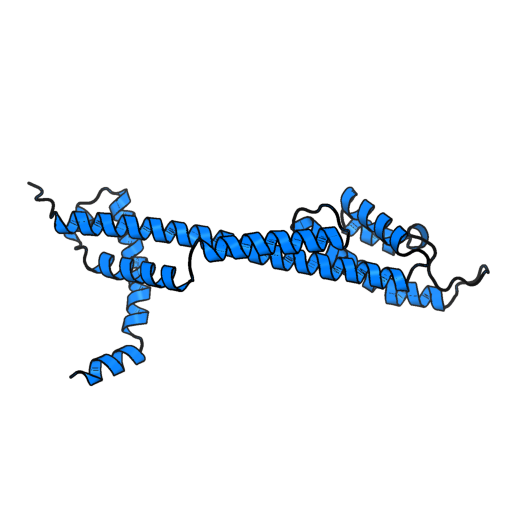1 ? -36.701 -21.192 19.308 1.00 44.22 221 ALA A CA 1
ATOM 1745 C C . ALA A 1 221 ? -37.419 -21.016 20.662 1.00 44.22 221 ALA A C 1
ATOM 1747 O O . ALA A 1 221 ? -37.598 -21.993 21.389 1.00 44.22 221 ALA A O 1
ATOM 1748 N N . ALA A 1 222 ? -37.880 -19.802 20.986 1.00 42.81 222 ALA A N 1
ATOM 1749 C CA . ALA A 1 222 ? -38.631 -19.524 22.212 1.00 42.81 222 ALA A CA 1
ATOM 1750 C C . ALA A 1 222 ? -40.065 -20.093 22.184 1.00 42.81 222 ALA A C 1
ATOM 1752 O O . ALA A 1 222 ? -40.544 -20.595 23.198 1.00 42.81 222 ALA A O 1
ATOM 1753 N N . ASN A 1 223 ? -40.730 -20.093 21.022 1.00 43.06 223 ASN A N 1
ATOM 1754 C CA . ASN A 1 223 ? -42.076 -20.663 20.870 1.00 43.06 223 ASN A CA 1
ATOM 1755 C C . ASN A 1 223 ? -42.111 -22.198 20.776 1.00 43.06 223 ASN A C 1
ATOM 1757 O O . ASN A 1 223 ? -43.185 -22.774 20.880 1.00 43.06 223 ASN A O 1
ATOM 1761 N N . LYS A 1 224 ? -40.966 -22.874 20.614 1.00 45.78 224 LYS A 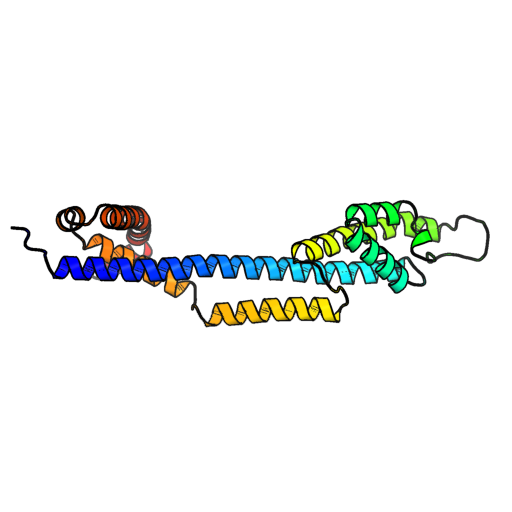N 1
ATOM 1762 C CA . LYS A 1 224 ? -40.875 -24.346 20.680 1.00 45.78 224 LYS A CA 1
ATOM 1763 C C . LYS A 1 224 ? -40.716 -24.902 22.102 1.00 45.78 224 LYS A C 1
ATOM 1765 O O . LYS A 1 224 ? -40.690 -26.116 22.267 1.00 45.78 224 LYS A O 1
ATOM 1770 N N . LYS A 1 225 ? -40.572 -24.037 23.114 1.00 43.84 225 LYS A N 1
ATOM 1771 C CA . LYS A 1 225 ? -40.457 -24.416 24.536 1.00 43.84 225 LYS A CA 1
ATOM 1772 C C . LYS A 1 225 ? -41.706 -24.079 25.367 1.00 43.84 225 LYS A C 1
ATOM 1774 O O . LYS A 1 225 ? -41.632 -24.128 26.593 1.00 43.84 225 LYS A O 1
ATOM 1779 N N . LYS A 1 226 ? -42.821 -23.727 24.723 1.00 38.47 226 LYS A N 1
ATOM 1780 C CA . LYS A 1 226 ? -44.140 -23.634 25.361 1.00 38.47 226 LYS A CA 1
ATOM 1781 C C . LYS A 1 226 ? -44.996 -24.827 24.979 1.00 38.47 226 LYS A C 1
ATOM 1783 O O . LYS A 1 226 ? -44.896 -25.242 23.805 1.00 38.47 226 LYS A O 1
#

Secondary structure (DSSP, 8-state):
-----HHHHHHHHHHHHHHHHHHHHHHHHHHHHHHHHHHHHHHHHHHHHHHHHHHHHHHBSSHHHHHHHHHHHHHHH-HHHHHHHHHH-GGGG-PBTT--SSSS--HHHHHIIIIIHHHHHHHHHHHHHHHHHTT----SHHHHHHHHHHHHHHHHHHHHHS--HHHHHHHHHHHHHHHHHS-HHHHTTS-HHHHHHHHHHHHHHHHHHHHHHT-HHHHHHHHTT-

Foldseek 3Di:
DDPQPVVLVVLLVVLVVLVVLLVVLVVLVVVLVVLVVLLVLLVLLLVLLVVLLVLLVQWAPCSVQLSVQLLVCCVPPNLVVSLVCCLVCVCVSHHTPPDDPDDDDGVVNVCCSVPRSVVSSVSSSRNSVSCVVSVHDDDDSVVSVVSSVVSVVVSVVSPVPSDDPVVSVVSLVVSQVSLVPNDPVSLVVDDPVSSVVSVVSNVVCVVVVVVVVPPVVVVVVVVVVD

Radius of gyration: 30.3 Å; chains: 1; bounding box: 67×40×93 Å

Sequence (226 aa):
MNTENPEAKDKINSLLQLFAQLEDLRSYGKTLDTLRSHLDMTRRAEEYILGFRQRLADIFQEPDKAFQKFASLAMSNGVDAAAENMSKDPDAYGTIKGWSFGPLNNPARSGILKLSLPGAVRTAIEGFTAHMQTGGGPYSREDLKRKVDSIKSKLDEAEKEHGSSGQRIELELQIAELAKEISFRDLAALPKEQYRIVETLRDKYRNLIQTNENDPAKRIAANKKK

pLDDT: mean 79.57, std 15.43, range [34.47, 97.81]